Protein AF-A0A9W9P9V8-F1 (afdb_monomer)

Solvent-accessible surface area (backbone atoms only — not comparable to full-atom values): 12348 Å² total; per-residue (Å²): 137,86,81,81,80,78,77,80,74,70,91,79,47,70,65,65,65,66,66,42,69,40,50,65,55,48,66,65,50,58,72,77,52,51,68,66,41,49,29,56,48,41,50,32,49,50,39,67,77,37,76,60,37,67,75,81,33,19,54,77,10,63,40,75,55,98,88,40,83,39,82,45,55,27,72,76,28,45,54,93,84,55,58,86,92,42,80,53,57,56,53,87,75,43,52,64,69,46,43,49,53,50,44,49,45,51,70,69,65,27,32,88,82,70,67,42,41,42,69,56,53,65,59,46,39,61,86,51,49,91,66,44,74,59,68,70,55,46,56,54,51,53,48,51,36,49,45,39,39,52,46,50,50,51,55,48,51,38,51,72,69,59,37,65,88,78,84,78,76,80,77,87,77,93,72,99,78,80,83,88,78,85,78,86,64,82,73,86,72,82,59,77,75,72,73,76,74,124

pLDDT: mean 75.48, std 25.9, range [20.09, 98.44]

InterPro domains:
  IPR021264 Subtelomeric hrmA-associated cluster protein AFUB_079030/YDR124W-like [PTHR36102] (26-159)
  IPR047092 Subtelomeric hrmA-associated cluster protein AFUB_079030/YDR124W-like, helical bundle domain [PF11001] (25-157)

Sequence (198 aa):
MYAKVQARVSRSSIAYQRYKVSAPVLRKRLPEFTANQLRVLAKAYVKLVEPHKQVQYPYNGRKIVAGELQQLNPEESKPPWWPPEVRHREPDHLLKAERIALLLHILCDLRCSHGITSQRLKSAEQSVRRQIIPVERLELLDELYRVRGEEEMFLEGLLGMGLQPTYHTKSDEVHPDKNATVLISRINLPTADEISNK

Nearest PDB structures (foldseek):
  8gym-assembly1_j1  TM=3.358E-01  e=5.301E+00  Tetrahymena thermophila SB210

Organism: Penicillium citrinum (NCBI:txid5077)

Foldseek 3Di:
DDDDPPPPPPPPFPLLVVLVPLLVVLLVLLVVFDLVRLQLLLQLLVCLQPVCCCQQQNQQQFHQDPNDTDRGDSLVSDDPQQDNPARNDRSVPGDSVSSSVRVSSSLRPCCVPRVRALVSSVVRCPVVLVVRPDPVSVVSSVVSSVSRNVSVVVVVVCVVQVQDSDGDDPPDDDDDDDDDDDDRDDPDDDDPVVVPPD

Secondary structure (DSSP, 8-state):
----------TT-HHHHHH-THHHHHHHHGGGS-HHHHHHHHHHHHHHH-TTHHHHS-TT-EEEETTEEEE--TTTT--TTS-TTS-SS-GGGS-HHHHHHHHHHHHHHSHHHH---HHHHHHHGGGTGGGS-STHHHHHHHHHHHHHHHHHHHHHHHHHTT---------S---S------------PPPGGGSS--

Structure (mmCIF, N/CA/C/O backbone):
data_AF-A0A9W9P9V8-F1
#
_entry.id   AF-A0A9W9P9V8-F1
#
loop_
_atom_site.group_PDB
_atom_site.id
_atom_site.type_symbol
_atom_site.label_atom_id
_atom_site.label_alt_id
_atom_site.label_comp_id
_atom_site.label_asym_id
_atom_site.label_entity_id
_atom_site.label_seq_id
_atom_site.pdbx_PDB_ins_code
_atom_site.Cartn_x
_atom_site.Cartn_y
_atom_site.Cartn_z
_atom_site.occupancy
_atom_site.B_iso_or_equiv
_atom_site.auth_seq_id
_atom_site.auth_comp_id
_atom_site.auth_asym_id
_atom_site.auth_atom_id
_atom_site.pdbx_PDB_model_num
ATOM 1 N N . MET A 1 1 ? -6.459 -34.078 -8.814 1.00 29.38 1 MET A N 1
ATOM 2 C CA . MET A 1 1 ? -6.273 -32.884 -9.668 1.00 29.38 1 MET A CA 1
ATOM 3 C C . MET A 1 1 ? -7.004 -31.720 -9.013 1.00 29.38 1 MET A C 1
ATOM 5 O O . MET A 1 1 ? -8.223 -31.749 -8.961 1.00 29.38 1 MET A O 1
ATOM 9 N N . TYR A 1 2 ? -6.289 -30.755 -8.429 1.00 20.09 2 TYR A N 1
ATOM 10 C CA . TYR A 1 2 ? -6.910 -29.590 -7.787 1.00 20.09 2 TYR A CA 1
ATOM 11 C C . TYR A 1 2 ? -7.158 -28.498 -8.830 1.00 20.09 2 TYR A C 1
ATOM 13 O O . TYR A 1 2 ? -6.213 -27.900 -9.342 1.00 20.09 2 TYR A O 1
ATOM 21 N N . ALA A 1 3 ? -8.425 -28.237 -9.146 1.00 21.11 3 ALA A N 1
ATOM 22 C CA . ALA A 1 3 ? -8.811 -27.094 -9.961 1.00 21.11 3 ALA A CA 1
ATOM 23 C C . ALA A 1 3 ? -8.731 -25.817 -9.108 1.00 21.11 3 ALA A C 1
ATOM 25 O O . ALA A 1 3 ? -9.530 -25.612 -8.195 1.00 21.11 3 ALA A O 1
ATOM 26 N N . LYS A 1 4 ? -7.756 -24.947 -9.392 1.00 21.41 4 LYS A N 1
ATOM 27 C CA . LYS A 1 4 ? -7.758 -23.566 -8.890 1.00 21.41 4 LYS A CA 1
ATOM 28 C C . LYS A 1 4 ? -8.843 -22.795 -9.638 1.00 21.41 4 LYS A C 1
ATOM 30 O O . LYS A 1 4 ? -8.614 -22.329 -10.750 1.00 21.41 4 LYS A O 1
ATOM 35 N N . VAL A 1 5 ? -10.011 -22.637 -9.025 1.00 21.39 5 VAL A N 1
ATOM 36 C CA . VAL A 1 5 ? -11.010 -21.670 -9.493 1.00 21.39 5 VAL A CA 1
ATOM 37 C C . VAL A 1 5 ? -10.502 -20.279 -9.117 1.00 21.39 5 VAL A C 1
ATOM 39 O O . VAL A 1 5 ? -10.667 -19.818 -7.990 1.00 21.39 5 VAL A O 1
ATOM 42 N N . GLN A 1 6 ? -9.821 -19.611 -10.049 1.00 23.17 6 GLN A N 1
ATOM 43 C CA . GLN A 1 6 ? -9.571 -18.177 -9.936 1.00 23.17 6 GLN A CA 1
ATOM 44 C C . GLN A 1 6 ? -10.897 -17.451 -10.175 1.00 23.17 6 GLN A C 1
ATOM 46 O O . GLN A 1 6 ? -11.276 -17.173 -11.311 1.00 23.17 6 GLN A O 1
ATOM 51 N N . ALA A 1 7 ? -11.626 -17.162 -9.097 1.00 25.23 7 ALA A N 1
ATOM 52 C CA . ALA A 1 7 ? -12.789 -16.292 -9.166 1.00 25.23 7 ALA A CA 1
ATOM 53 C C . ALA A 1 7 ? -12.318 -14.880 -9.544 1.00 25.23 7 ALA A C 1
ATOM 55 O O . ALA A 1 7 ? -11.697 -14.164 -8.755 1.00 25.23 7 ALA A O 1
ATOM 56 N N . ARG A 1 8 ? -12.589 -14.484 -10.788 1.00 26.94 8 ARG A N 1
ATOM 57 C CA . ARG A 1 8 ? -12.347 -13.135 -11.300 1.00 26.94 8 ARG A CA 1
ATOM 58 C C . ARG A 1 8 ? -13.414 -12.212 -10.703 1.00 26.94 8 ARG A C 1
ATOM 60 O O . ARG A 1 8 ? -14.425 -11.932 -11.333 1.00 26.94 8 ARG A O 1
ATOM 67 N N . VAL A 1 9 ? -13.226 -11.784 -9.454 1.00 33.78 9 VAL A N 1
ATOM 68 C CA . VAL A 1 9 ? -14.118 -10.801 -8.821 1.00 33.78 9 VAL A CA 1
ATOM 69 C C . VAL A 1 9 ? -13.928 -9.471 -9.553 1.00 33.78 9 VAL A C 1
ATOM 71 O O . VAL A 1 9 ? -12.861 -8.857 -9.488 1.00 33.78 9 VAL A O 1
ATOM 74 N N . SER A 1 10 ? -14.942 -9.065 -10.318 1.00 35.25 10 SER A N 1
ATOM 75 C CA . SER A 1 10 ? -14.927 -7.822 -11.089 1.00 35.25 10 SER A CA 1
ATOM 76 C C . SER A 1 10 ? -14.755 -6.620 -10.152 1.00 35.25 10 SER A C 1
ATOM 78 O O . SER A 1 10 ? -15.575 -6.386 -9.263 1.00 35.25 10 SER A O 1
ATOM 80 N N . ARG A 1 11 ? -13.672 -5.853 -10.355 1.00 39.69 11 ARG A N 1
ATOM 81 C CA . ARG A 1 11 ? -13.271 -4.674 -9.556 1.00 39.69 11 ARG A CA 1
ATOM 82 C C . ARG A 1 11 ? -14.297 -3.519 -9.608 1.00 39.69 11 ARG A C 1
ATOM 84 O O . ARG A 1 11 ? -14.166 -2.561 -8.851 1.00 39.69 11 ARG A O 1
ATOM 91 N N . SER A 1 12 ? -15.303 -3.617 -10.479 1.00 34.47 12 SER A N 1
ATOM 92 C CA . SER A 1 12 ? -16.251 -2.558 -10.858 1.00 34.47 12 SER A CA 1
ATOM 93 C C . SER A 1 12 ? -17.553 -2.525 -10.046 1.00 34.47 12 SER A C 1
ATOM 95 O O . SER A 1 12 ? -18.391 -1.660 -10.282 1.00 34.47 12 SER A O 1
ATOM 97 N N . SER A 1 13 ? -17.779 -3.463 -9.120 1.00 40.84 13 SER A N 1
ATOM 98 C CA . SER A 1 13 ? -19.051 -3.519 -8.386 1.00 40.84 13 SER A CA 1
ATOM 99 C C . SER A 1 13 ? -19.167 -2.385 -7.358 1.00 40.84 13 SER A C 1
ATOM 101 O O . SER A 1 13 ? -18.346 -2.271 -6.445 1.00 40.84 13 SER A O 1
ATOM 103 N N . ILE A 1 14 ? -20.237 -1.588 -7.467 1.00 37.53 14 ILE A N 1
ATOM 104 C CA . ILE A 1 14 ? -20.652 -0.542 -6.510 1.00 37.53 14 ILE A CA 1
ATOM 105 C C . ILE A 1 14 ? -20.652 -1.063 -5.059 1.00 37.53 14 ILE A C 1
ATOM 107 O O . ILE A 1 14 ? -20.329 -0.318 -4.137 1.00 37.53 14 ILE A O 1
ATOM 111 N N . ALA A 1 15 ? -20.923 -2.355 -4.843 1.00 36.38 15 ALA A N 1
ATOM 112 C CA . ALA A 1 15 ? -20.910 -2.988 -3.525 1.00 36.38 15 ALA A CA 1
ATOM 113 C C . ALA A 1 15 ? -19.498 -3.116 -2.916 1.00 36.38 15 ALA A C 1
ATOM 115 O O . ALA A 1 15 ? -19.335 -2.921 -1.714 1.00 36.38 15 ALA A O 1
ATOM 116 N N . TYR A 1 16 ? -18.459 -3.360 -3.726 1.00 41.81 16 TYR A N 1
ATOM 117 C CA . TYR A 1 16 ? -17.075 -3.403 -3.232 1.00 41.81 16 TYR A CA 1
ATOM 118 C C . TYR A 1 16 ? -16.578 -2.014 -2.818 1.00 41.81 16 TYR A C 1
ATOM 120 O O . TYR A 1 16 ? -15.838 -1.878 -1.851 1.00 41.81 16 TYR A O 1
ATOM 128 N N . GLN A 1 17 ? -17.025 -0.962 -3.506 1.00 41.25 17 GLN A N 1
ATOM 129 C CA . GLN A 1 17 ? -16.764 0.419 -3.088 1.00 41.25 17 GLN A CA 1
ATOM 130 C C . GLN A 1 17 ? -17.549 0.797 -1.822 1.00 41.25 17 GLN A C 1
ATOM 132 O O . GLN A 1 17 ? -17.071 1.600 -1.027 1.00 41.25 17 GLN A O 1
ATOM 137 N N . ARG A 1 18 ? -18.725 0.191 -1.604 1.00 42.50 18 ARG A N 1
ATOM 138 C CA . ARG A 1 18 ? -19.640 0.530 -0.505 1.00 42.50 18 ARG A CA 1
ATOM 139 C C . ARG A 1 18 ? -19.258 -0.062 0.857 1.00 42.50 18 ARG A C 1
ATOM 141 O O . ARG A 1 18 ? -19.642 0.512 1.869 1.00 42.50 18 ARG A O 1
ATOM 148 N N . TYR A 1 19 ? -18.477 -1.145 0.890 1.00 46.44 19 TYR A N 1
ATOM 149 C CA . TYR A 1 19 ? -17.960 -1.740 2.135 1.00 46.44 19 TYR A CA 1
ATOM 150 C C . TYR A 1 19 ? -16.474 -1.493 2.393 1.00 46.44 19 TYR A C 1
ATOM 152 O O . TYR A 1 19 ? -15.982 -1.905 3.437 1.00 46.44 19 TYR A O 1
ATOM 160 N N . LYS A 1 20 ? -15.772 -0.779 1.501 1.00 66.31 20 LYS A N 1
ATOM 161 C CA . LYS A 1 20 ? -14.471 -0.174 1.823 1.00 66.31 20 LYS A CA 1
ATOM 162 C C . LYS A 1 20 ? -14.661 1.045 2.729 1.00 66.31 20 LYS A C 1
ATOM 164 O O . LYS A 1 20 ? -14.248 2.153 2.387 1.00 66.31 20 LYS A O 1
ATOM 169 N N . VAL A 1 21 ? -15.337 0.866 3.855 1.00 69.56 21 VAL A N 1
ATOM 170 C CA . VAL A 1 21 ? -15.577 1.916 4.851 1.00 69.56 21 VAL A CA 1
ATOM 171 C C . VAL A 1 21 ? -14.265 2.503 5.375 1.00 69.56 21 VAL A C 1
ATOM 173 O O . VAL A 1 21 ? -14.217 3.683 5.724 1.00 69.56 21 VAL A O 1
ATOM 176 N N . SER A 1 22 ? -13.176 1.729 5.338 1.00 80.50 22 SER A N 1
ATOM 177 C CA . SER A 1 22 ? -11.836 2.210 5.670 1.00 80.50 22 SER A CA 1
ATOM 178 C C . SER A 1 22 ? -11.237 3.115 4.588 1.00 80.50 22 SER A C 1
ATOM 180 O O . SER A 1 22 ? -10.467 4.021 4.910 1.00 80.50 22 SER A O 1
ATOM 182 N N . ALA A 1 23 ? -11.596 2.948 3.307 1.00 83.75 23 ALA A N 1
ATOM 183 C CA . ALA A 1 23 ? -10.930 3.653 2.210 1.00 83.75 23 ALA A CA 1
ATOM 184 C C . ALA A 1 23 ? -11.068 5.186 2.270 1.00 83.75 23 ALA A C 1
ATOM 186 O O . ALA A 1 23 ? -10.058 5.849 2.032 1.00 83.75 23 ALA A O 1
ATOM 187 N N . PRO A 1 24 ? -12.228 5.793 2.593 1.00 83.81 24 PRO A N 1
ATOM 188 C CA . PRO A 1 24 ? -12.320 7.240 2.797 1.00 83.81 24 PRO A CA 1
ATOM 189 C C . PRO A 1 24 ? -11.376 7.751 3.891 1.00 83.81 24 PRO A C 1
ATOM 191 O O . PRO A 1 24 ? -10.682 8.748 3.685 1.00 83.81 24 PRO A O 1
ATOM 194 N N . VAL A 1 25 ? -11.296 7.041 5.023 1.00 85.69 25 VAL A N 1
ATOM 195 C CA . VAL A 1 25 ? -10.387 7.389 6.125 1.00 85.69 25 VAL A CA 1
ATOM 196 C C . VAL A 1 25 ? -8.940 7.286 5.650 1.00 85.69 25 VAL A C 1
ATOM 198 O O . VAL A 1 25 ? -8.198 8.264 5.716 1.00 85.69 25 VAL A O 1
ATOM 201 N N . LEU A 1 26 ? -8.552 6.150 5.067 1.00 88.94 26 LEU A N 1
ATOM 202 C CA . LEU A 1 26 ? -7.200 5.920 4.555 1.00 88.94 26 LEU A CA 1
ATOM 203 C C . LEU A 1 26 ? -6.791 6.969 3.504 1.00 88.94 26 LEU A C 1
ATOM 205 O O . LEU A 1 26 ? -5.676 7.488 3.558 1.00 88.94 26 LEU A O 1
ATOM 209 N N . ARG A 1 27 ? -7.693 7.338 2.580 1.00 91.81 27 ARG A N 1
ATOM 210 C CA . ARG A 1 27 ? -7.455 8.384 1.563 1.00 91.81 27 ARG A CA 1
ATOM 211 C C . ARG A 1 27 ? -7.202 9.752 2.186 1.00 91.81 27 ARG A C 1
ATOM 213 O O . ARG A 1 27 ? -6.388 10.502 1.656 1.00 91.81 27 ARG A O 1
ATOM 220 N N . LYS A 1 28 ? -7.882 10.069 3.290 1.00 92.75 28 LYS A N 1
ATOM 221 C CA . LYS A 1 28 ? -7.703 11.328 4.022 1.00 92.75 28 LYS A CA 1
ATOM 222 C C . LYS A 1 28 ? -6.399 11.348 4.822 1.00 92.75 28 LYS A C 1
ATOM 224 O O . LYS A 1 28 ? -5.733 12.377 4.850 1.00 92.75 28 LYS A O 1
ATOM 229 N N . ARG A 1 29 ? -6.029 10.222 5.439 1.00 93.75 29 ARG A N 1
ATOM 230 C CA . ARG A 1 29 ? -4.888 10.126 6.364 1.00 93.75 29 ARG A CA 1
ATOM 231 C C . ARG A 1 29 ? -3.538 9.888 5.687 1.00 93.75 29 ARG A C 1
ATOM 233 O O . ARG A 1 29 ? -2.540 10.472 6.090 1.00 93.75 29 ARG A O 1
ATOM 240 N N . LEU A 1 30 ? -3.469 9.056 4.644 1.00 95.75 30 LEU A N 1
ATOM 241 C CA . LEU A 1 30 ? -2.199 8.741 3.965 1.00 95.75 30 LEU A CA 1
ATOM 242 C C . LEU A 1 30 ? -1.426 9.979 3.458 1.00 95.75 30 LEU A C 1
ATOM 244 O O . LEU A 1 30 ? -0.199 9.990 3.573 1.00 95.75 30 LEU A O 1
ATOM 248 N N . PRO A 1 31 ? -2.077 11.042 2.941 1.00 97.25 31 PRO A N 1
ATOM 249 C CA . PRO A 1 31 ? -1.392 12.281 2.577 1.00 97.25 31 PRO A CA 1
ATOM 250 C C . PRO A 1 31 ? -0.635 12.972 3.722 1.00 97.25 31 PRO A C 1
ATOM 252 O O . PRO A 1 31 ? 0.315 13.710 3.433 1.00 97.25 31 PRO A O 1
ATOM 255 N N . GLU A 1 32 ? -1.011 12.731 4.984 1.00 96.44 32 GLU A N 1
ATOM 256 C CA . GLU A 1 32 ? -0.371 13.318 6.170 1.00 96.44 32 GLU A CA 1
ATOM 257 C C . GLU A 1 32 ? 1.035 12.746 6.431 1.00 96.44 32 GLU A C 1
ATOM 259 O O . GLU A 1 32 ? 1.862 13.392 7.079 1.00 96.44 32 GLU A O 1
ATOM 264 N N . PHE A 1 33 ? 1.346 11.564 5.887 1.00 96.81 33 PHE A N 1
ATOM 265 C CA . PHE A 1 33 ? 2.697 11.01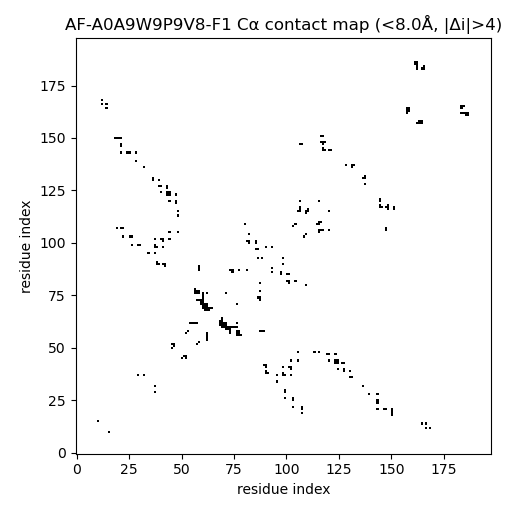5 5.925 1.00 96.81 33 PHE A CA 1
ATOM 266 C C . PHE A 1 33 ? 3.625 11.758 4.956 1.00 96.81 33 PHE A C 1
ATOM 268 O O . PHE A 1 33 ? 3.254 12.200 3.857 1.00 96.81 33 PHE A O 1
ATOM 275 N N . THR A 1 34 ? 4.892 11.862 5.343 1.00 96.69 34 THR A N 1
ATOM 276 C CA . THR A 1 34 ? 5.933 12.429 4.486 1.00 96.69 34 THR A CA 1
ATOM 277 C C . THR A 1 34 ? 6.233 11.502 3.308 1.00 96.69 34 THR A C 1
ATOM 279 O O . THR A 1 34 ? 5.959 10.299 3.327 1.00 96.69 34 THR A O 1
ATOM 282 N N . ALA A 1 35 ? 6.854 12.049 2.260 1.00 95.31 35 ALA A N 1
ATOM 283 C CA . ALA A 1 35 ? 7.259 11.261 1.099 1.00 95.31 35 ALA A CA 1
ATOM 284 C C . ALA A 1 35 ? 8.177 10.083 1.480 1.00 95.31 35 ALA A C 1
ATOM 286 O O . ALA A 1 35 ? 8.049 9.007 0.894 1.00 95.31 35 ALA A O 1
ATOM 287 N N . ASN A 1 36 ? 9.063 10.277 2.467 1.00 96.50 36 ASN A N 1
ATOM 288 C CA . ASN A 1 36 ? 9.963 9.240 2.965 1.00 96.50 36 ASN A CA 1
ATOM 289 C C . ASN A 1 36 ? 9.223 8.147 3.754 1.00 96.50 36 ASN A C 1
ATOM 291 O O . ASN A 1 36 ? 9.496 6.967 3.559 1.00 96.50 36 ASN A O 1
ATOM 295 N N . GLN A 1 37 ? 8.258 8.517 4.596 1.00 97.50 37 GLN A N 1
ATOM 296 C CA . GLN A 1 37 ? 7.455 7.555 5.358 1.00 97.50 37 GLN A CA 1
ATOM 297 C C . GLN A 1 37 ? 6.626 6.652 4.435 1.00 97.50 37 GLN A C 1
ATOM 299 O O . GLN A 1 37 ? 6.675 5.429 4.543 1.00 97.50 37 GLN A O 1
ATOM 304 N N . LEU A 1 38 ? 5.935 7.243 3.455 1.00 98.19 38 LEU A N 1
ATOM 305 C CA . LEU A 1 38 ? 5.169 6.488 2.456 1.00 98.19 38 LEU A CA 1
ATOM 306 C C . LEU A 1 38 ? 6.065 5.544 1.647 1.00 98.19 38 LEU A C 1
ATOM 308 O O . LEU A 1 38 ? 5.670 4.426 1.328 1.00 98.19 38 LEU A O 1
ATOM 312 N N . ARG A 1 39 ? 7.287 5.987 1.333 1.00 98.06 39 ARG A N 1
ATOM 313 C CA . ARG A 1 39 ? 8.294 5.190 0.628 1.00 98.06 39 ARG A CA 1
ATOM 314 C C . ARG A 1 39 ? 8.679 3.939 1.418 1.00 98.06 39 ARG A C 1
ATOM 316 O O . ARG A 1 39 ? 8.624 2.843 0.866 1.00 98.06 39 ARG A O 1
ATOM 323 N N . VAL A 1 40 ? 9.034 4.080 2.697 1.00 98.00 40 VAL A N 1
ATOM 324 C CA . VAL A 1 40 ? 9.466 2.932 3.516 1.00 98.00 40 VAL A CA 1
ATOM 325 C C . VAL A 1 40 ? 8.320 1.958 3.799 1.00 98.00 40 VAL A C 1
ATOM 327 O O . VAL A 1 40 ? 8.535 0.748 3.724 1.00 98.00 40 VAL A O 1
ATOM 330 N N . LEU A 1 41 ? 7.096 2.461 4.010 1.00 98.25 41 LEU A N 1
ATOM 331 C CA . LEU A 1 41 ? 5.895 1.629 4.151 1.00 98.25 41 LEU A CA 1
ATOM 332 C C . LEU A 1 41 ? 5.600 0.850 2.865 1.00 98.25 41 LEU A C 1
ATOM 334 O O . LEU A 1 41 ? 5.409 -0.363 2.905 1.00 98.25 41 LEU A O 1
ATOM 338 N N . ALA A 1 42 ? 5.640 1.515 1.707 1.00 98.31 42 ALA A N 1
ATOM 339 C CA . ALA A 1 42 ? 5.387 0.865 0.425 1.00 98.31 42 ALA A CA 1
ATOM 340 C C . ALA A 1 42 ? 6.402 -0.254 0.141 1.00 98.31 42 ALA A C 1
ATOM 342 O O . ALA A 1 42 ? 6.010 -1.323 -0.317 1.00 98.31 42 ALA A O 1
ATOM 343 N N . LYS A 1 43 ? 7.689 -0.064 0.469 1.00 98.12 43 LYS A N 1
ATOM 344 C CA . LYS A 1 43 ? 8.701 -1.132 0.344 1.00 98.12 43 LYS A CA 1
ATOM 345 C C . LYS A 1 43 ? 8.373 -2.335 1.227 1.00 98.12 43 LYS A C 1
ATOM 347 O O . LYS A 1 43 ? 8.434 -3.467 0.746 1.00 98.12 43 LYS A O 1
ATOM 352 N N . ALA A 1 44 ? 8.018 -2.096 2.491 1.00 98.19 44 ALA A N 1
ATOM 353 C CA . ALA A 1 44 ? 7.660 -3.158 3.428 1.00 98.19 44 ALA A CA 1
ATOM 354 C C . ALA A 1 44 ? 6.431 -3.945 2.944 1.00 98.19 44 ALA A C 1
ATOM 356 O O . ALA A 1 44 ? 6.451 -5.176 2.916 1.00 98.19 44 ALA A O 1
ATOM 357 N N . TYR A 1 45 ? 5.391 -3.250 2.483 1.00 98.44 45 TYR A N 1
ATOM 358 C CA . TYR A 1 45 ? 4.152 -3.893 2.050 1.00 98.44 45 TYR A CA 1
ATOM 359 C C . TYR A 1 45 ? 4.259 -4.579 0.688 1.00 98.44 45 TYR A C 1
ATOM 361 O O . TYR A 1 45 ? 3.711 -5.663 0.524 1.00 98.44 45 TYR A O 1
ATOM 369 N N . VAL A 1 46 ? 5.010 -4.029 -0.272 1.00 98.19 46 VAL A N 1
ATOM 370 C CA . VAL A 1 46 ? 5.294 -4.730 -1.537 1.00 98.19 46 VAL A CA 1
ATOM 371 C C . VAL A 1 46 ? 6.023 -6.047 -1.263 1.00 98.19 46 VAL A C 1
ATOM 373 O O . VAL A 1 46 ? 5.680 -7.063 -1.861 1.00 98.19 46 VAL A O 1
ATOM 376 N N . LYS A 1 47 ? 6.977 -6.057 -0.321 1.00 97.50 47 LYS A N 1
ATOM 377 C CA . LYS A 1 47 ? 7.665 -7.284 0.104 1.00 97.50 47 LYS A CA 1
ATOM 378 C C . LYS A 1 47 ? 6.726 -8.264 0.817 1.00 97.50 47 LYS A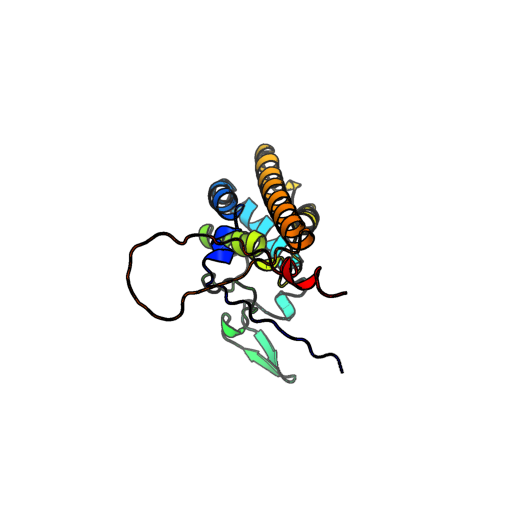 C 1
ATOM 380 O O . LYS A 1 47 ? 6.888 -9.466 0.652 1.00 97.50 47 LYS A O 1
ATOM 385 N N . LEU A 1 48 ? 5.759 -7.776 1.596 1.00 97.75 48 LEU A N 1
ATOM 386 C CA . LEU A 1 48 ? 4.736 -8.623 2.220 1.00 97.75 48 LEU A CA 1
ATOM 387 C C . LEU A 1 48 ? 3.836 -9.300 1.173 1.00 97.75 48 LEU A C 1
ATOM 389 O O . LEU A 1 48 ? 3.523 -10.481 1.319 1.00 97.75 48 LEU A O 1
ATOM 393 N N . VAL A 1 49 ? 3.407 -8.548 0.155 1.00 97.62 49 VAL A N 1
ATOM 394 C CA . VAL A 1 49 ? 2.539 -9.045 -0.926 1.00 97.62 49 VAL A CA 1
ATOM 395 C C . VAL A 1 49 ? 3.292 -10.026 -1.821 1.00 97.62 49 VAL A C 1
ATOM 397 O O . VAL A 1 49 ? 2.749 -11.069 -2.169 1.00 97.62 49 VAL A O 1
ATOM 400 N N . GLU A 1 50 ? 4.537 -9.703 -2.175 1.00 97.06 50 GLU A N 1
ATOM 401 C CA . GLU A 1 50 ? 5.366 -10.493 -3.083 1.00 97.06 50 GLU A CA 1
ATOM 402 C C . GLU A 1 50 ? 6.837 -10.501 -2.605 1.00 97.06 50 GLU A C 1
ATOM 404 O O . GLU A 1 50 ? 7.641 -9.651 -3.006 1.00 97.06 50 GLU A O 1
ATOM 409 N N . PRO A 1 51 ? 7.241 -11.452 -1.743 1.00 95.31 51 PRO A N 1
ATOM 410 C CA . PRO A 1 51 ? 8.594 -11.494 -1.176 1.00 95.31 51 PRO A CA 1
ATOM 411 C C . PRO A 1 51 ? 9.716 -11.594 -2.220 1.00 95.31 51 PRO A C 1
ATOM 413 O O . PRO A 1 51 ? 10.797 -11.037 -2.018 1.00 95.31 51 PRO A O 1
ATOM 416 N N . HIS A 1 52 ? 9.453 -12.248 -3.358 1.00 93.00 52 HIS A N 1
ATOM 417 C CA . HIS A 1 52 ? 10.405 -12.428 -4.463 1.00 93.00 52 HIS A CA 1
ATOM 418 C C . HIS A 1 52 ? 10.097 -11.517 -5.661 1.00 93.00 52 HIS A C 1
ATOM 420 O O . HIS A 1 52 ? 10.395 -11.850 -6.813 1.00 93.00 52 HIS A O 1
ATOM 426 N N . LYS A 1 53 ? 9.523 -10.337 -5.388 1.00 92.94 53 LYS A N 1
ATOM 427 C CA . LYS A 1 53 ? 9.011 -9.404 -6.398 1.00 92.94 53 LYS A CA 1
ATOM 428 C C . LYS A 1 53 ? 10.004 -9.074 -7.502 1.00 92.94 53 LYS A C 1
ATOM 430 O O . LYS A 1 53 ? 9.629 -9.093 -8.667 1.00 92.94 53 LYS A O 1
ATOM 435 N N . GLN A 1 54 ? 11.248 -8.772 -7.139 1.00 90.75 54 GLN A N 1
ATOM 436 C CA . GLN A 1 54 ? 12.284 -8.354 -8.090 1.00 90.75 54 GLN A CA 1
ATOM 437 C C . GLN A 1 54 ? 12.662 -9.466 -9.077 1.00 90.75 54 GLN A C 1
ATOM 439 O O . GLN A 1 54 ? 13.007 -9.172 -10.213 1.00 90.75 54 GLN A O 1
ATOM 444 N N . VAL A 1 55 ? 12.569 -10.734 -8.663 1.00 89.38 55 VAL A N 1
ATOM 445 C CA . VAL A 1 55 ? 12.891 -11.885 -9.520 1.00 89.38 55 VAL A CA 1
ATOM 446 C C . VAL A 1 55 ? 11.704 -12.239 -10.416 1.00 89.38 55 VAL A C 1
ATOM 448 O O . VAL A 1 55 ? 11.870 -12.460 -11.611 1.00 89.38 55 VAL A O 1
ATOM 451 N N . GLN A 1 56 ? 10.490 -12.271 -9.858 1.00 90.19 56 GLN A N 1
ATOM 452 C CA . GLN A 1 56 ? 9.296 -12.692 -10.604 1.00 90.19 56 GLN A CA 1
ATOM 453 C C . GLN A 1 56 ? 8.735 -11.594 -11.528 1.00 90.19 56 GLN A C 1
ATOM 455 O O . GLN A 1 56 ? 8.215 -11.882 -12.614 1.00 90.19 56 GLN A O 1
ATOM 460 N N . TYR A 1 57 ? 8.857 -10.337 -11.095 1.00 93.00 57 TYR A N 1
ATOM 461 C CA . TYR A 1 57 ? 8.280 -9.146 -11.721 1.00 93.00 57 TYR A CA 1
ATOM 462 C C . TYR A 1 57 ? 9.281 -7.974 -11.653 1.00 93.00 57 TYR A C 1
ATOM 464 O O . TYR A 1 57 ? 9.086 -7.023 -10.889 1.00 93.00 57 TYR A O 1
ATOM 472 N N . PRO A 1 58 ? 10.389 -8.044 -12.401 1.00 93.62 58 PRO A N 1
ATOM 473 C CA . PRO A 1 58 ? 11.470 -7.060 -12.355 1.00 93.62 58 PRO A CA 1
ATOM 474 C C . PRO A 1 58 ? 11.020 -5.691 -12.884 1.00 93.62 58 PRO A C 1
ATOM 476 O O . PRO A 1 58 ? 10.402 -5.609 -13.945 1.00 93.62 58 PRO A O 1
ATOM 479 N N . TYR A 1 59 ? 11.374 -4.595 -12.203 1.00 92.69 59 TYR A N 1
ATOM 480 C CA . TYR A 1 59 ? 10.980 -3.234 -12.621 1.00 92.69 59 TYR A CA 1
ATOM 481 C C . TYR A 1 59 ? 11.647 -2.753 -13.915 1.00 92.69 59 TYR A C 1
ATOM 483 O O . TYR A 1 59 ? 11.160 -1.831 -14.560 1.00 92.69 59 TYR A O 1
ATOM 491 N N . ASN A 1 60 ? 12.783 -3.340 -14.286 1.00 89.75 60 ASN A N 1
ATOM 492 C CA . ASN A 1 60 ? 13.499 -3.008 -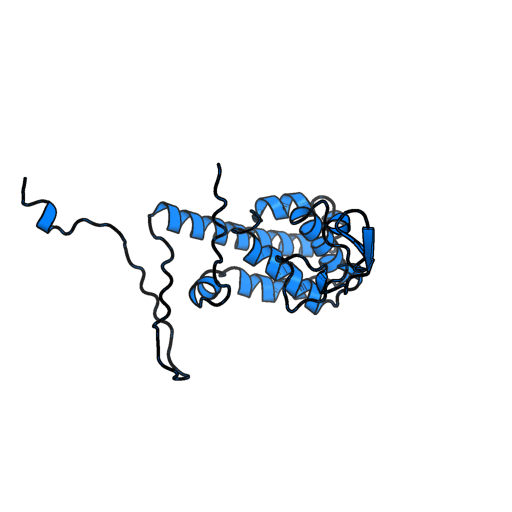15.517 1.00 89.75 60 ASN A CA 1
ATOM 493 C C . ASN A 1 60 ? 13.055 -3.864 -16.714 1.00 89.75 60 ASN A C 1
ATOM 495 O O . ASN A 1 60 ? 13.633 -3.714 -17.783 1.00 89.75 60 ASN A O 1
ATOM 499 N N . GLY A 1 61 ? 12.091 -4.777 -16.538 1.00 87.44 61 GLY A N 1
ATOM 500 C CA . GLY A 1 61 ? 11.605 -5.673 -17.590 1.00 87.44 61 GLY A CA 1
ATOM 501 C C . GLY A 1 61 ? 12.530 -6.847 -17.944 1.00 87.44 61 GLY A C 1
ATOM 502 O O . GLY A 1 61 ? 12.154 -7.676 -18.767 1.00 87.44 61 GLY A O 1
ATOM 503 N N . ARG A 1 62 ? 13.713 -6.978 -17.329 1.00 88.12 62 ARG A N 1
ATOM 504 C CA . ARG A 1 62 ? 14.651 -8.078 -17.623 1.00 88.12 62 ARG A CA 1
ATOM 505 C C . ARG A 1 62 ? 14.190 -9.379 -16.983 1.00 88.12 62 ARG A C 1
ATOM 507 O O . ARG A 1 62 ? 14.359 -9.545 -15.778 1.00 88.12 62 ARG A O 1
ATOM 514 N N . LYS A 1 63 ? 13.644 -10.306 -17.767 1.00 86.56 63 LYS A N 1
ATOM 515 C CA . LYS A 1 63 ? 13.054 -11.555 -17.266 1.00 86.56 63 LYS A CA 1
ATOM 516 C C . LYS A 1 63 ? 13.566 -12.760 -18.046 1.00 86.56 63 LYS A C 1
ATOM 518 O O . LYS A 1 63 ? 13.702 -12.696 -19.260 1.00 86.56 63 LYS A O 1
ATOM 523 N N . ILE A 1 64 ? 13.818 -13.866 -17.346 1.00 84.88 64 ILE A N 1
ATOM 524 C CA . ILE A 1 64 ? 14.124 -15.145 -17.992 1.00 84.88 64 ILE A CA 1
ATOM 525 C C . ILE A 1 64 ? 12.806 -15.800 -18.409 1.00 84.88 64 ILE A C 1
ATOM 527 O O . ILE A 1 64 ? 11.941 -16.048 -17.565 1.00 84.88 64 ILE A O 1
ATOM 531 N N . VAL A 1 65 ? 12.655 -16.079 -19.700 1.00 83.56 65 VAL A N 1
ATOM 532 C CA . VAL A 1 65 ? 11.484 -16.741 -20.284 1.00 83.56 65 VAL A CA 1
ATOM 533 C C . VAL A 1 65 ? 11.993 -17.906 -21.125 1.00 83.56 65 VAL A C 1
ATOM 535 O O . VAL A 1 65 ? 12.832 -17.717 -21.997 1.00 83.56 65 VAL A O 1
ATOM 538 N N . ALA A 1 66 ? 11.532 -19.122 -20.818 1.00 86.69 66 ALA A N 1
ATOM 539 C CA . ALA A 1 66 ? 11.981 -20.358 -21.473 1.00 86.69 66 ALA A CA 1
ATOM 540 C C . ALA A 1 66 ? 13.516 -20.566 -21.475 1.00 86.69 66 ALA A C 1
ATOM 542 O O . ALA A 1 66 ? 14.068 -21.152 -22.396 1.00 86.69 66 ALA A O 1
ATOM 543 N N . GLY A 1 67 ? 14.205 -20.099 -20.426 1.00 87.38 67 GLY A N 1
ATOM 544 C CA . GLY A 1 67 ? 15.662 -20.220 -20.289 1.00 87.38 67 GLY A CA 1
ATOM 545 C C . GLY A 1 67 ? 16.466 -19.083 -20.928 1.00 87.38 67 GLY A C 1
ATOM 546 O O . GLY A 1 67 ? 17.663 -18.990 -20.674 1.00 87.38 67 GLY A O 1
ATOM 547 N N . GLU A 1 68 ? 15.826 -18.174 -21.666 1.00 87.00 68 GLU A N 1
ATOM 548 C CA . GLU A 1 68 ? 16.492 -17.038 -22.307 1.00 87.00 68 GLU A CA 1
ATOM 549 C C . GLU A 1 68 ? 16.196 -15.717 -21.595 1.00 87.00 68 GLU A C 1
ATOM 551 O O . GLU A 1 68 ? 15.082 -15.473 -21.123 1.00 87.00 68 GLU A O 1
ATOM 556 N N . LEU A 1 69 ? 17.200 -14.838 -21.518 1.00 88.25 69 LEU A N 1
ATOM 557 C CA . LEU A 1 69 ? 17.038 -13.498 -20.963 1.00 88.25 69 LEU A CA 1
ATOM 558 C C . LEU A 1 69 ? 16.340 -12.594 -21.983 1.00 88.25 69 LEU A C 1
ATOM 560 O O . LEU A 1 69 ? 16.926 -12.226 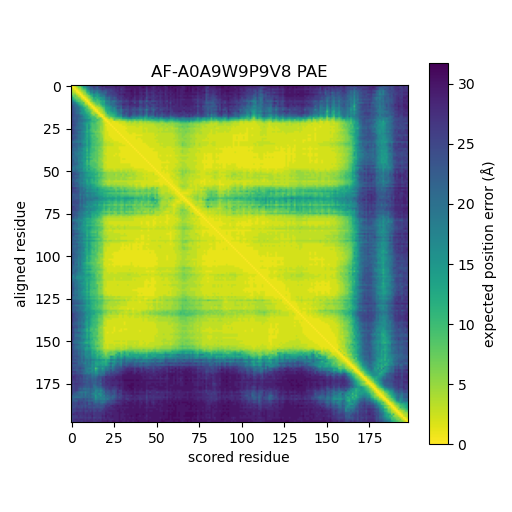-22.998 1.00 88.25 69 LEU A O 1
ATOM 564 N N . GLN A 1 70 ? 15.115 -12.185 -21.674 1.00 87.50 70 GLN A N 1
ATOM 565 C CA . GLN A 1 70 ? 14.339 -11.255 -22.485 1.00 87.50 70 GLN A CA 1
ATOM 566 C C . GLN A 1 70 ? 14.272 -9.879 -21.822 1.00 87.50 70 GLN A C 1
ATOM 568 O O . GLN A 1 70 ? 14.165 -9.746 -20.597 1.00 87.50 70 GLN A O 1
ATOM 573 N N . GLN A 1 71 ? 14.320 -8.839 -22.650 1.00 90.50 71 GLN A N 1
ATOM 574 C CA . GLN A 1 71 ? 14.081 -7.461 -22.242 1.00 90.50 71 GLN A CA 1
ATOM 575 C C . GLN A 1 71 ? 12.629 -7.110 -22.571 1.00 90.50 71 GLN A C 1
ATOM 577 O O . GLN A 1 71 ? 12.317 -6.728 -23.694 1.00 90.50 71 GLN A O 1
ATOM 582 N N . LEU A 1 72 ? 11.748 -7.252 -21.586 1.00 83.06 72 LEU A N 1
ATOM 583 C CA . LEU A 1 72 ? 10.342 -6.875 -21.709 1.00 83.06 72 LEU A CA 1
ATOM 584 C C . LEU A 1 72 ? 10.167 -5.375 -21.468 1.00 83.06 72 LEU A C 1
ATOM 586 O O . LEU A 1 72 ? 11.031 -4.713 -20.869 1.00 83.06 72 LEU A O 1
ATOM 590 N N . ASN A 1 73 ? 9.020 -4.842 -21.876 1.00 82.94 73 ASN A N 1
ATOM 591 C CA . ASN A 1 73 ? 8.584 -3.545 -21.378 1.00 82.94 73 ASN A CA 1
ATOM 592 C C . ASN A 1 73 ? 8.353 -3.661 -19.851 1.00 82.94 73 ASN A C 1
ATOM 594 O O . ASN A 1 73 ? 7.735 -4.629 -19.404 1.00 82.94 73 ASN A O 1
ATOM 598 N N . PRO A 1 74 ? 8.809 -2.707 -19.016 1.00 80.81 74 PRO A N 1
ATOM 599 C CA . PRO A 1 74 ? 8.493 -2.693 -17.585 1.00 80.81 74 PRO A CA 1
ATOM 600 C C . PRO A 1 74 ? 7.007 -2.879 -17.264 1.00 80.81 74 PRO A C 1
ATOM 602 O O . PRO A 1 74 ? 6.664 -3.480 -16.251 1.00 80.81 74 PRO A O 1
ATOM 605 N N . GLU A 1 75 ? 6.108 -2.396 -18.116 1.00 86.62 75 GLU A N 1
ATOM 606 C CA . GLU A 1 75 ? 4.669 -2.563 -17.911 1.00 86.62 75 GLU A CA 1
ATOM 607 C C . GLU A 1 75 ? 4.192 -4.002 -18.194 1.00 86.62 75 GLU A C 1
ATOM 609 O O . GLU A 1 75 ? 3.234 -4.451 -17.573 1.00 86.62 75 GLU A O 1
ATOM 614 N N . GLU A 1 76 ? 4.897 -4.768 -19.034 1.00 86.12 76 GLU A N 1
ATOM 615 C CA . GLU A 1 76 ? 4.633 -6.199 -19.282 1.00 86.12 76 GLU A CA 1
ATOM 616 C C . GLU A 1 76 ? 5.129 -7.087 -18.134 1.00 86.12 76 GLU A C 1
ATOM 618 O O . GLU A 1 76 ? 4.573 -8.154 -17.875 1.00 86.12 76 GLU A O 1
ATOM 623 N N . SER A 1 77 ? 6.160 -6.648 -17.404 1.00 89.56 77 SER A N 1
ATOM 624 C CA . SER A 1 77 ? 6.640 -7.336 -16.200 1.00 89.56 77 SER A CA 1
ATOM 625 C C . SER A 1 77 ? 5.871 -6.947 -14.931 1.00 89.56 77 SER A C 1
ATOM 627 O O . SER A 1 77 ? 6.213 -7.430 -13.848 1.00 89.56 77 SER A O 1
ATOM 629 N N . LYS A 1 78 ? 4.849 -6.084 -15.031 1.00 92.19 78 LYS A N 1
ATOM 630 C CA . LYS A 1 78 ? 3.998 -5.651 -13.910 1.00 92.19 78 LYS A CA 1
ATOM 631 C C . LYS A 1 78 ? 3.183 -6.838 -13.371 1.00 92.19 78 LYS A C 1
ATOM 633 O O . LYS A 1 78 ? 2.564 -7.553 -14.158 1.00 92.19 78 LYS A O 1
ATOM 638 N N . PRO A 1 79 ? 3.139 -7.083 -12.045 1.00 94.12 79 PRO A N 1
ATOM 639 C CA . PRO A 1 79 ? 2.334 -8.179 -11.524 1.00 94.12 79 PRO A CA 1
ATOM 640 C C . PRO A 1 79 ? 0.832 -7.853 -11.634 1.00 94.12 79 PRO A C 1
ATOM 642 O O . PRO A 1 79 ? 0.454 -6.686 -11.510 1.00 94.12 79 PRO A O 1
ATOM 645 N N . PRO A 1 80 ? -0.052 -8.862 -11.752 1.00 92.88 80 PRO A N 1
ATOM 646 C CA . PRO A 1 80 ? -1.502 -8.648 -11.883 1.00 92.88 80 PRO A CA 1
ATOM 647 C C . PRO A 1 80 ? -2.165 -7.902 -10.710 1.00 92.88 80 PRO A C 1
ATOM 649 O O . PRO A 1 80 ? -3.259 -7.342 -10.848 1.00 92.88 80 PRO A O 1
ATOM 652 N N . TRP A 1 81 ? -1.525 -7.927 -9.538 1.00 94.56 81 TRP A N 1
ATOM 653 C CA . TRP A 1 81 ? -1.979 -7.225 -8.342 1.00 94.56 81 TRP A CA 1
ATOM 654 C C . TRP A 1 81 ? -1.517 -5.771 -8.279 1.00 94.56 81 TRP A C 1
ATOM 656 O O . TRP A 1 81 ? -2.051 -5.025 -7.473 1.00 94.56 81 TRP A O 1
ATOM 666 N N . TRP A 1 82 ? -0.542 -5.334 -9.081 1.00 96.00 82 TRP A N 1
ATOM 667 C CA . TRP A 1 82 ? -0.143 -3.926 -9.064 1.00 96.00 82 TRP A CA 1
ATOM 668 C C . TRP A 1 82 ? -1.297 -3.064 -9.596 1.00 96.00 82 TRP A C 1
ATOM 670 O O . TRP A 1 82 ? -1.926 -3.446 -10.590 1.00 96.00 82 TRP A O 1
ATOM 680 N N . PRO A 1 83 ? -1.587 -1.907 -8.980 1.00 94.50 83 PRO A N 1
ATOM 681 C CA . PRO A 1 83 ? -2.660 -1.044 -9.450 1.00 94.50 83 PRO A CA 1
ATOM 682 C C . PRO A 1 83 ? -2.374 -0.562 -10.884 1.00 94.50 83 PRO A C 1
ATOM 684 O O . PRO A 1 83 ? -1.267 -0.082 -11.154 1.00 94.50 83 PRO A O 1
ATOM 687 N N . PRO A 1 84 ? -3.322 -0.718 -11.830 1.00 90.62 84 PRO A N 1
ATOM 688 C CA . PRO A 1 84 ? -3.091 -0.421 -13.245 1.00 90.62 84 PRO A CA 1
ATOM 689 C C . PRO A 1 84 ? -2.728 1.048 -13.491 1.00 90.62 84 PRO A C 1
ATOM 691 O O . PRO A 1 84 ? -1.907 1.330 -14.360 1.00 90.62 84 PRO A O 1
ATOM 694 N N . GLU A 1 85 ? -3.279 1.959 -12.692 1.00 91.44 85 GLU A N 1
ATOM 695 C CA . GLU A 1 85 ? -3.044 3.401 -12.742 1.00 91.44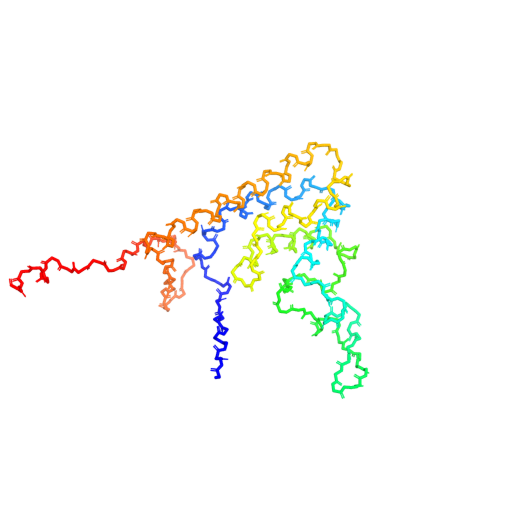 85 GLU A CA 1
ATOM 696 C C . GLU A 1 85 ? -1.692 3.840 -12.158 1.00 91.44 85 GLU A C 1
ATOM 698 O O . GLU A 1 85 ? -1.317 5.005 -12.278 1.00 91.44 85 GLU A O 1
ATOM 703 N N . VAL A 1 86 ? -0.946 2.929 -11.524 1.00 96.19 86 VAL A N 1
ATOM 704 C CA . VAL A 1 86 ? 0.377 3.208 -10.958 1.00 96.19 86 VAL A CA 1
ATOM 705 C C . VAL A 1 86 ? 1.453 2.612 -11.860 1.00 96.19 86 VAL A C 1
ATOM 707 O O . VAL A 1 86 ? 1.406 1.430 -12.224 1.00 96.19 86 VAL A O 1
ATOM 710 N N . ARG A 1 87 ? 2.466 3.419 -12.197 1.00 95.06 87 ARG A N 1
ATOM 711 C CA . ARG A 1 87 ? 3.616 2.973 -13.000 1.00 95.06 87 ARG A CA 1
ATOM 712 C C . ARG A 1 87 ? 4.337 1.814 -12.315 1.00 95.06 87 ARG A C 1
ATOM 714 O O . ARG A 1 87 ? 4.479 1.799 -11.088 1.00 95.06 87 ARG A O 1
ATOM 721 N N . HIS A 1 88 ? 4.832 0.849 -13.087 1.00 95.25 88 HIS A N 1
ATOM 722 C CA . HIS A 1 88 ? 5.604 -0.257 -12.527 1.00 95.25 88 HIS A CA 1
ATOM 723 C C . HIS A 1 88 ? 7.049 0.175 -12.227 1.00 95.25 88 HIS A C 1
ATOM 725 O O . HIS A 1 88 ? 7.973 -0.052 -13.005 1.00 95.25 88 HIS A O 1
ATOM 731 N N . ARG A 1 89 ? 7.257 0.831 -11.081 1.00 95.38 89 ARG A N 1
ATOM 732 C CA . ARG A 1 89 ? 8.574 1.281 -10.601 1.00 95.38 89 ARG A CA 1
ATOM 733 C C . ARG A 1 89 ? 8.750 0.978 -9.118 1.00 95.38 89 ARG A C 1
ATOM 735 O O . ARG A 1 89 ? 7.771 0.820 -8.389 1.00 95.38 89 ARG A O 1
ATOM 742 N N . GLU A 1 90 ? 10.003 0.934 -8.667 1.00 94.75 90 GLU A N 1
ATOM 743 C CA . GLU A 1 90 ? 10.294 0.835 -7.236 1.00 94.75 90 GLU A CA 1
ATOM 744 C C . GLU A 1 90 ? 9.649 1.992 -6.467 1.00 94.75 90 GLU A C 1
ATOM 746 O O . GLU A 1 90 ? 9.615 3.114 -6.986 1.00 94.75 90 GLU A O 1
ATOM 751 N N . PRO A 1 91 ? 9.198 1.773 -5.216 1.00 96.69 91 PRO A N 1
ATOM 752 C CA . PRO A 1 91 ? 8.589 2.828 -4.413 1.00 96.69 91 PRO A CA 1
ATOM 753 C C . PRO A 1 91 ? 9.433 4.104 -4.318 1.00 96.69 91 PRO A C 1
ATOM 755 O O . PRO A 1 91 ? 8.881 5.201 -4.285 1.00 96.69 91 PRO A O 1
ATOM 758 N N . ASP A 1 92 ? 10.761 3.988 -4.341 1.00 96.25 92 ASP A N 1
ATOM 759 C CA . ASP A 1 92 ? 11.690 5.122 -4.281 1.00 96.25 92 ASP A CA 1
ATOM 760 C C . ASP A 1 92 ? 11.566 6.049 -5.507 1.00 96.25 92 ASP A C 1
ATOM 762 O O . ASP A 1 92 ? 11.791 7.253 -5.390 1.00 96.25 92 ASP A O 1
ATOM 766 N N . HIS A 1 93 ? 11.103 5.518 -6.641 1.00 96.12 93 HIS A N 1
ATOM 767 C CA . HIS A 1 93 ? 10.942 6.222 -7.917 1.00 96.12 93 HIS A CA 1
ATOM 768 C C . HIS A 1 93 ? 9.492 6.615 -8.239 1.00 96.12 93 HIS A C 1
ATOM 770 O O . HIS A 1 93 ? 9.246 7.282 -9.244 1.00 96.12 93 HIS A O 1
ATOM 776 N N . LEU A 1 94 ? 8.531 6.224 -7.402 1.00 97.31 94 LEU A N 1
ATOM 777 C CA . LEU A 1 94 ? 7.140 6.661 -7.526 1.00 97.31 94 LEU A CA 1
ATOM 778 C C . LEU A 1 94 ? 6.954 8.080 -6.983 1.00 97.31 94 LEU A C 1
ATOM 780 O O . LEU A 1 94 ? 7.563 8.462 -5.979 1.00 97.31 94 LEU A O 1
ATOM 784 N N . LEU A 1 95 ? 6.058 8.849 -7.601 1.00 97.62 95 LEU A N 1
ATOM 785 C CA . LEU A 1 95 ? 5.606 10.128 -7.051 1.00 97.62 95 LEU A CA 1
ATOM 786 C C . LEU A 1 95 ? 4.831 9.897 -5.744 1.00 97.62 95 LEU A C 1
ATOM 788 O O . LEU A 1 95 ? 4.283 8.818 -5.513 1.00 97.62 95 LEU A O 1
ATOM 792 N N . LYS A 1 96 ? 4.724 10.921 -4.884 1.00 97.38 96 LYS A N 1
ATOM 793 C CA . LYS A 1 96 ? 3.984 10.801 -3.609 1.00 97.38 96 LYS A CA 1
ATOM 794 C C . LYS A 1 96 ? 2.547 10.305 -3.833 1.00 97.38 96 LYS A C 1
ATOM 796 O O . LYS A 1 96 ? 2.110 9.401 -3.129 1.00 97.38 96 LYS A O 1
ATOM 801 N N . ALA A 1 97 ? 1.849 10.848 -4.833 1.00 97.44 97 ALA A N 1
ATOM 802 C CA . ALA A 1 97 ? 0.489 10.438 -5.186 1.00 97.44 97 ALA A CA 1
ATOM 803 C C . ALA A 1 97 ? 0.406 8.962 -5.617 1.00 97.44 97 ALA A C 1
ATOM 805 O O . ALA A 1 97 ? -0.472 8.237 -5.162 1.00 97.44 97 ALA A O 1
ATOM 806 N N . GLU A 1 98 ? 1.363 8.490 -6.418 1.00 98.12 98 GLU A N 1
ATOM 807 C CA . GLU A 1 98 ? 1.439 7.087 -6.840 1.00 98.12 98 GLU A CA 1
ATOM 808 C C . GLU A 1 98 ? 1.722 6.142 -5.668 1.00 98.12 98 GLU A C 1
ATOM 810 O O . GLU A 1 98 ? 1.126 5.071 -5.586 1.00 98.12 98 GLU A O 1
ATOM 815 N N . ARG A 1 99 ? 2.580 6.541 -4.717 1.00 98.19 99 ARG A N 1
ATOM 816 C CA . ARG A 1 99 ? 2.794 5.764 -3.484 1.00 98.19 99 ARG A CA 1
ATOM 817 C C . ARG A 1 99 ? 1.518 5.664 -2.660 1.00 98.19 99 ARG A C 1
ATOM 819 O O . ARG A 1 99 ? 1.232 4.597 -2.133 1.00 98.19 99 ARG A O 1
ATOM 826 N N . ILE A 1 100 ? 0.758 6.755 -2.549 1.00 97.88 100 ILE A N 1
ATOM 827 C CA . ILE A 1 100 ? -0.529 6.756 -1.840 1.00 97.88 100 ILE A CA 1
ATOM 828 C C . ILE A 1 100 ? -1.511 5.809 -2.536 1.00 97.88 100 ILE A C 1
ATOM 830 O O . ILE A 1 100 ? -2.121 4.989 -1.858 1.00 97.88 100 ILE A O 1
ATOM 834 N N . ALA A 1 101 ? -1.623 5.865 -3.866 1.00 97.06 101 ALA A N 1
ATOM 835 C CA . ALA A 1 101 ? -2.472 4.953 -4.633 1.00 97.06 101 ALA A CA 1
ATOM 836 C C . ALA A 1 101 ? -2.059 3.481 -4.443 1.00 97.06 101 ALA A C 1
ATOM 838 O O . ALA A 1 101 ? -2.907 2.637 -4.158 1.00 97.06 101 ALA A O 1
ATOM 839 N N . LEU A 1 102 ? -0.756 3.183 -4.496 1.00 98.19 102 LEU A N 1
ATOM 840 C CA . LEU A 1 102 ? -0.222 1.843 -4.242 1.00 98.19 102 LEU A CA 1
ATOM 841 C C . LEU A 1 102 ? -0.533 1.351 -2.821 1.00 98.19 102 LEU A C 1
ATOM 843 O O . LEU A 1 102 ? -0.985 0.223 -2.645 1.00 98.19 102 LEU A O 1
ATOM 847 N N . LEU A 1 103 ? -0.317 2.192 -1.807 1.00 98.12 103 LEU A N 1
ATOM 848 C CA . LEU A 1 103 ? -0.609 1.857 -0.412 1.00 98.12 103 LEU A CA 1
ATOM 849 C C . LEU A 1 103 ? -2.104 1.626 -0.191 1.00 98.12 103 LEU A C 1
ATOM 851 O O . LEU A 1 103 ? -2.469 0.634 0.430 1.00 98.12 103 LEU A O 1
ATOM 855 N N . LEU A 1 104 ? -2.965 2.489 -0.737 1.00 96.12 104 LEU A N 1
ATOM 856 C CA . LEU A 1 104 ? -4.417 2.304 -0.698 1.00 96.12 104 LEU A CA 1
ATOM 857 C C . LEU A 1 104 ? -4.827 0.975 -1.323 1.00 96.12 104 LEU A C 1
ATOM 859 O O . LEU A 1 104 ? -5.634 0.259 -0.738 1.00 96.12 104 LEU A O 1
ATOM 863 N N . HIS A 1 105 ? -4.259 0.634 -2.480 1.00 95.31 105 HIS A N 1
ATOM 864 C CA . HIS A 1 105 ? -4.543 -0.633 -3.136 1.00 95.31 105 HIS A CA 1
ATOM 865 C C . HIS A 1 105 ? -4.147 -1.822 -2.253 1.00 95.31 105 HIS A C 1
ATOM 867 O O . HIS A 1 105 ? -4.952 -2.722 -2.032 1.00 95.31 105 HIS A O 1
ATOM 873 N N . ILE A 1 106 ? -2.942 -1.812 -1.678 1.00 96.38 106 ILE A N 1
ATOM 874 C CA . ILE A 1 106 ? -2.484 -2.911 -0.818 1.00 96.38 106 ILE A CA 1
ATOM 875 C C . ILE A 1 106 ? -3.345 -3.030 0.451 1.00 96.38 106 ILE A C 1
ATOM 877 O O . ILE A 1 106 ? -3.763 -4.135 0.797 1.00 96.38 106 ILE A O 1
ATOM 881 N N . LEU A 1 107 ? -3.634 -1.906 1.116 1.00 93.81 107 LEU A N 1
ATOM 882 C CA . LEU A 1 107 ? -4.429 -1.859 2.347 1.00 93.81 107 LEU A CA 1
ATOM 883 C C . LEU A 1 107 ? -5.866 -2.338 2.118 1.00 93.81 107 LEU A C 1
ATOM 885 O O . LEU A 1 107 ? -6.392 -3.113 2.913 1.00 93.81 107 LEU A O 1
ATOM 889 N N . CYS A 1 108 ? -6.501 -1.888 1.035 1.00 88.12 108 CYS A N 1
ATOM 890 C CA . CYS A 1 108 ? -7.927 -2.101 0.821 1.00 88.12 108 CYS A CA 1
ATOM 891 C C . CYS A 1 108 ? -8.225 -3.358 0.000 1.00 88.12 108 CYS A C 1
ATOM 893 O O . CYS A 1 108 ? -9.174 -4.085 0.317 1.00 88.12 108 CYS A O 1
ATOM 895 N N . ASP A 1 109 ? -7.417 -3.628 -1.029 1.00 86.94 109 ASP A N 1
ATOM 896 C CA . ASP A 1 109 ? -7.836 -4.458 -2.164 1.00 86.94 109 ASP A CA 1
ATOM 897 C C . ASP A 1 109 ? -7.236 -5.864 -2.174 1.00 86.94 109 ASP A C 1
ATOM 899 O O . ASP A 1 109 ? -7.755 -6.771 -2.832 1.00 86.94 109 ASP A O 1
ATOM 903 N N . LEU A 1 110 ? -6.158 -6.078 -1.420 1.00 89.69 110 LEU A N 1
ATOM 904 C CA . LEU A 1 110 ? -5.391 -7.322 -1.476 1.00 89.69 110 LEU A CA 1
ATOM 905 C C . LEU A 1 110 ? -5.736 -8.331 -0.371 1.00 89.69 110 LEU A C 1
ATOM 907 O O . LEU A 1 110 ? -5.121 -9.396 -0.301 1.00 89.69 110 LEU A O 1
ATOM 911 N N . ARG A 1 111 ? -6.756 -8.065 0.458 1.00 87.81 111 ARG A N 1
ATOM 912 C CA . ARG A 1 111 ? -7.207 -9.021 1.488 1.00 87.81 111 ARG A CA 1
ATOM 913 C C . ARG A 1 111 ? -7.674 -10.336 0.886 1.00 87.81 111 ARG A C 1
ATOM 915 O O . ARG A 1 111 ? -7.119 -11.376 1.208 1.00 87.81 111 ARG A O 1
ATOM 922 N N . CYS A 1 112 ? -8.667 -10.304 0.002 1.00 81.38 112 CYS A N 1
ATOM 923 C CA . CYS A 1 112 ? -9.259 -11.537 -0.520 1.00 81.38 112 CYS A CA 1
ATOM 924 C C . CYS A 1 112 ? -8.323 -12.279 -1.485 1.00 81.38 112 CYS A C 1
ATOM 926 O O . CYS A 1 112 ? -8.347 -13.501 -1.541 1.00 81.38 112 CYS A O 1
ATOM 928 N N . SER A 1 113 ? -7.504 -11.550 -2.246 1.00 83.75 113 SER A N 1
ATOM 929 C CA . SER A 1 113 ? -6.646 -12.130 -3.286 1.00 83.75 113 SER A CA 1
ATOM 930 C C . SER A 1 113 ? -5.272 -12.577 -2.778 1.00 83.75 113 SER A C 1
ATOM 932 O O . SER A 1 113 ? -4.731 -13.543 -3.306 1.00 83.75 113 SER A O 1
ATOM 934 N N .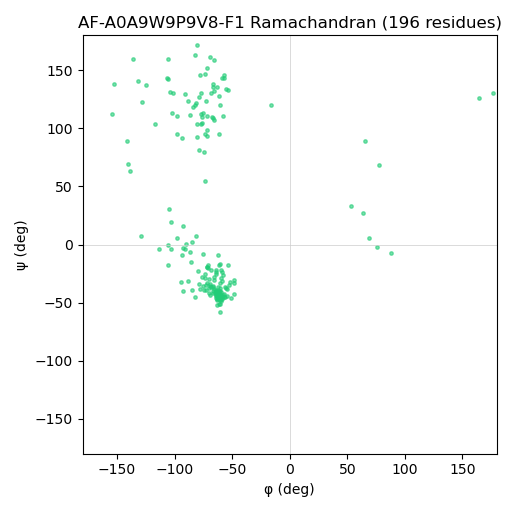 HIS A 1 114 ? -4.709 -11.901 -1.769 1.00 89.44 114 HIS A N 1
ATOM 935 C CA . HIS A 1 114 ? -3.343 -12.144 -1.271 1.00 89.44 114 HIS A CA 1
ATOM 936 C C . HIS A 1 114 ? -3.283 -12.327 0.258 1.00 89.44 114 HIS A C 1
ATOM 938 O O . HIS A 1 114 ? -2.201 -12.397 0.850 1.00 89.44 114 HIS A O 1
ATOM 944 N N . GLY A 1 115 ? -4.441 -12.397 0.923 1.00 88.19 115 GLY A N 1
ATOM 945 C CA . GLY A 1 115 ? -4.528 -12.564 2.372 1.00 88.19 115 GLY A CA 1
ATOM 946 C C . GLY A 1 115 ? -3.940 -11.385 3.143 1.00 88.19 115 GLY A C 1
ATOM 947 O O . GLY A 1 115 ? -3.401 -11.595 4.227 1.00 88.19 115 GLY A O 1
ATOM 948 N N . ILE A 1 116 ? -3.937 -10.175 2.577 1.00 94.88 116 ILE A N 1
ATOM 949 C CA . ILE A 1 116 ? -3.390 -8.984 3.240 1.00 94.88 116 ILE A CA 1
ATOM 950 C C . ILE A 1 116 ? -4.386 -8.484 4.285 1.00 94.88 116 ILE A C 1
ATOM 952 O O . ILE A 1 116 ? -5.407 -7.890 3.945 1.00 94.88 116 ILE A O 1
ATOM 956 N N . THR A 1 117 ? -4.082 -8.753 5.552 1.00 94.88 117 THR A N 1
ATOM 957 C CA . THR A 1 117 ? -4.864 -8.304 6.709 1.00 94.88 117 THR A CA 1
ATOM 958 C C . THR A 1 117 ? -4.156 -7.177 7.449 1.00 94.88 117 THR A C 1
ATOM 960 O O . THR A 1 117 ? -2.928 -7.044 7.359 1.00 94.88 117 THR A O 1
ATOM 963 N N . SER A 1 118 ? -4.910 -6.408 8.237 1.00 95.69 118 SER A N 1
ATOM 964 C CA . SER A 1 118 ? -4.374 -5.400 9.163 1.00 95.69 118 SER A CA 1
ATOM 965 C C . SER A 1 118 ? -3.239 -5.960 10.031 1.00 95.69 118 SER A C 1
ATOM 967 O O . SER A 1 118 ? -2.194 -5.328 10.156 1.00 95.69 118 SER A O 1
ATOM 969 N N . GLN A 1 119 ? -3.383 -7.185 10.544 1.00 97.44 119 GLN A N 1
ATOM 970 C CA . GLN A 1 119 ? -2.369 -7.838 11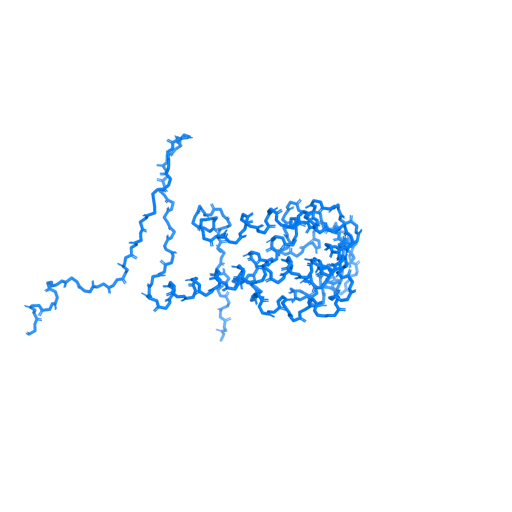.375 1.00 97.44 119 GLN A CA 1
ATOM 971 C C . GLN A 1 119 ? -1.074 -8.170 10.616 1.00 97.44 119 GLN A C 1
ATOM 973 O O . GLN A 1 119 ? 0.025 -8.012 11.151 1.00 97.44 119 GLN A O 1
ATOM 978 N N . ARG A 1 120 ? -1.173 -8.624 9.360 1.00 98.06 120 ARG A N 1
ATOM 979 C CA . ARG A 1 120 ? 0.019 -8.908 8.539 1.00 98.06 120 ARG A CA 1
ATOM 980 C C . ARG A 1 120 ? 0.743 -7.628 8.145 1.00 98.06 120 ARG A C 1
ATOM 982 O O . ARG A 1 120 ? 1.971 -7.606 8.150 1.00 98.06 120 ARG A O 1
ATOM 989 N N . LEU A 1 121 ? -0.008 -6.567 7.853 1.00 97.81 121 LEU A N 1
ATOM 990 C CA . LEU A 1 121 ? 0.547 -5.236 7.617 1.00 97.81 121 LEU A CA 1
ATOM 991 C C . LEU A 1 121 ? 1.284 -4.727 8.860 1.00 97.81 121 LEU A C 1
ATOM 993 O O . LEU A 1 121 ? 2.436 -4.335 8.707 1.00 97.81 121 LEU A O 1
ATOM 997 N N . LYS A 1 122 ? 0.666 -4.876 10.048 1.00 96.88 122 LYS A N 1
ATOM 998 C CA . LYS A 1 122 ? 1.229 -4.590 11.385 1.00 96.88 122 LYS A CA 1
ATOM 999 C C . LYS A 1 122 ? 2.473 -5.396 11.779 1.00 96.88 122 LYS A C 1
ATOM 1001 O O . LYS A 1 122 ? 3.142 -5.105 12.766 1.00 96.88 122 LYS A O 1
ATOM 1006 N N . SER A 1 123 ? 2.733 -6.490 11.076 1.00 97.50 123 SER A N 1
ATOM 1007 C CA . SER A 1 123 ? 3.937 -7.291 11.298 1.00 97.50 123 SER A CA 1
ATOM 1008 C C . SER A 1 123 ? 5.055 -6.886 10.334 1.00 97.50 123 SER A C 1
ATOM 1010 O O . SER A 1 123 ? 6.237 -6.981 10.663 1.00 97.50 123 SER A O 1
ATOM 1012 N N . ALA A 1 124 ? 4.698 -6.459 9.119 1.00 96.88 124 ALA A N 1
ATOM 1013 C CA . ALA A 1 124 ? 5.648 -6.171 8.048 1.00 96.88 124 ALA A CA 1
ATOM 1014 C C . ALA A 1 124 ? 6.357 -4.818 8.219 1.00 96.88 124 ALA A C 1
ATOM 1016 O O . ALA A 1 124 ? 7.556 -4.690 7.941 1.00 96.88 124 ALA A O 1
ATOM 1017 N N . GLU A 1 125 ? 5.638 -3.802 8.678 1.00 95.19 125 GLU A N 1
ATOM 1018 C CA . GLU A 1 125 ? 6.162 -2.468 8.964 1.00 95.19 125 GLU A CA 1
ATOM 1019 C C . GLU A 1 125 ? 7.052 -2.402 10.212 1.00 95.19 125 GLU A C 1
ATOM 1021 O O . GLU A 1 125 ? 7.810 -1.442 10.334 1.00 95.19 125 GLU A O 1
ATOM 1026 N N . GLN A 1 126 ? 6.996 -3.368 11.136 1.00 96.00 126 GLN A N 1
ATOM 1027 C CA . GLN A 1 126 ? 7.751 -3.316 12.397 1.00 96.00 126 GLN A CA 1
ATOM 1028 C C . GLN A 1 126 ? 9.252 -3.056 12.163 1.00 96.00 126 GLN A C 1
ATOM 1030 O O . GLN A 1 126 ? 9.893 -2.301 12.895 1.00 96.00 126 GLN A O 1
ATOM 1035 N N . SER A 1 127 ? 9.795 -3.596 11.067 1.00 92.69 127 SER A N 1
ATOM 1036 C CA . SER A 1 127 ? 11.175 -3.371 10.610 1.00 92.69 127 SER A CA 1
ATOM 1037 C C . SER A 1 127 ? 11.494 -1.918 10.205 1.00 92.69 127 SER A C 1
ATOM 1039 O O . SER A 1 127 ? 12.652 -1.492 10.239 1.00 92.69 127 SER A O 1
ATOM 1041 N N . VAL A 1 128 ? 10.479 -1.138 9.831 1.00 94.81 128 VAL A N 1
ATOM 1042 C CA . VAL A 1 128 ? 10.584 0.261 9.391 1.00 94.81 128 VAL A CA 1
ATOM 1043 C C . VAL A 1 128 ? 9.931 1.251 10.356 1.00 94.81 128 VAL A C 1
ATOM 1045 O O . VAL A 1 128 ? 10.086 2.453 10.152 1.00 94.81 128 VAL A O 1
ATOM 1048 N N . ARG A 1 129 ? 9.278 0.789 11.431 1.00 94.38 129 ARG A N 1
ATOM 1049 C CA . ARG A 1 129 ? 8.535 1.630 12.388 1.00 94.38 129 ARG A CA 1
ATOM 1050 C C . ARG A 1 129 ? 9.385 2.766 12.971 1.00 94.38 129 ARG A C 1
ATOM 1052 O O . ARG A 1 129 ? 8.927 3.898 13.042 1.00 94.38 129 ARG A O 1
ATOM 1059 N N . ARG A 1 130 ? 10.670 2.510 13.247 1.00 94.69 130 ARG A N 1
ATOM 1060 C CA . ARG A 1 130 ? 11.647 3.523 13.712 1.00 94.69 130 ARG A CA 1
ATOM 1061 C C . ARG A 1 130 ? 11.909 4.679 12.733 1.00 94.69 130 ARG A C 1
ATOM 1063 O O . ARG A 1 130 ? 12.487 5.684 13.120 1.00 94.69 130 ARG A O 1
ATOM 1070 N N . GLN A 1 131 ? 11.553 4.519 11.458 1.00 95.19 131 GLN A N 1
ATOM 1071 C CA . GLN A 1 131 ? 11.727 5.540 10.415 1.00 95.19 131 GLN A CA 1
ATOM 1072 C C . GLN A 1 131 ? 10.495 6.453 10.290 1.00 95.19 131 GLN A C 1
ATOM 1074 O O . GLN A 1 131 ? 10.497 7.396 9.495 1.00 95.19 131 GLN A O 1
ATOM 1079 N N . ILE A 1 132 ? 9.435 6.177 11.054 1.00 94.50 132 ILE A N 1
ATOM 1080 C CA . ILE A 1 132 ? 8.204 6.960 11.078 1.00 94.50 132 ILE A CA 1
ATOM 1081 C C . ILE A 1 132 ? 8.312 7.992 12.206 1.00 94.50 132 ILE A C 1
ATOM 1083 O O . ILE A 1 132 ? 8.019 7.709 13.360 1.00 94.50 132 ILE A O 1
ATOM 1087 N N . ILE A 1 133 ? 8.804 9.180 11.848 1.00 90.88 133 ILE A N 1
ATOM 1088 C CA . ILE A 1 133 ? 9.033 10.315 12.758 1.00 90.88 133 ILE A CA 1
ATOM 1089 C C . ILE A 1 133 ? 8.298 11.552 12.214 1.00 90.88 133 ILE A C 1
ATOM 1091 O O . ILE A 1 133 ? 8.378 11.796 11.007 1.00 90.88 133 ILE A O 1
ATOM 1095 N N . PRO A 1 134 ? 7.621 12.355 13.049 1.00 94.50 134 PRO A N 1
ATOM 1096 C CA . PRO A 1 134 ? 7.605 12.282 14.514 1.00 94.50 134 PRO A CA 1
ATOM 1097 C C . PRO A 1 134 ? 6.652 11.198 15.047 1.00 94.50 134 PRO A C 1
ATOM 1099 O O . PRO A 1 134 ? 5.959 10.549 14.260 1.00 94.50 134 PRO A O 1
ATOM 1102 N N . VAL A 1 135 ? 6.693 10.936 16.359 1.00 90.44 135 VAL A N 1
ATOM 1103 C CA . VAL A 1 135 ? 6.031 9.782 17.003 1.00 90.44 135 VAL A CA 1
ATOM 1104 C C . VAL A 1 135 ? 4.515 9.777 16.788 1.00 90.44 135 VAL A C 1
ATOM 1106 O O . VAL A 1 135 ? 3.920 8.716 16.645 1.00 90.44 135 VAL A O 1
ATOM 1109 N N . GLU A 1 136 ? 3.900 10.944 16.619 1.00 91.88 136 GLU A N 1
ATOM 1110 C CA . GLU A 1 136 ? 2.468 11.121 16.349 1.00 91.88 136 GLU A CA 1
ATOM 1111 C C . GLU A 1 136 ? 2.066 10.497 14.998 1.00 91.88 136 GLU A C 1
ATOM 1113 O O . GLU A 1 136 ? 0.913 10.137 14.763 1.00 91.88 136 GLU A O 1
ATOM 1118 N N . ARG A 1 137 ? 3.023 10.297 14.079 1.00 93.31 137 ARG A N 1
ATOM 1119 C CA . ARG A 1 137 ? 2.779 9.560 12.826 1.00 93.31 137 ARG A CA 1
ATOM 1120 C C . ARG A 1 137 ? 2.618 8.058 13.050 1.00 93.31 137 ARG A C 1
ATOM 1122 O O . ARG A 1 137 ? 2.047 7.391 12.188 1.00 93.31 137 ARG A O 1
ATOM 1129 N N . LEU A 1 138 ? 3.082 7.527 14.181 1.00 93.88 138 LEU A N 1
ATOM 1130 C CA . LEU A 1 138 ? 2.786 6.156 14.592 1.00 93.88 138 LEU A CA 1
ATOM 1131 C C . LEU A 1 138 ? 1.337 6.020 15.049 1.00 93.88 138 LEU A C 1
ATOM 1133 O O . LEU A 1 138 ? 0.696 5.051 14.667 1.00 93.88 138 LEU A O 1
ATOM 1137 N N . GLU A 1 139 ? 0.800 7.006 15.769 1.00 93.06 139 GLU A N 1
ATOM 1138 C CA . GLU A 1 139 ? -0.615 7.017 16.167 1.00 93.06 139 GLU A CA 1
ATOM 1139 C C . GLU A 1 139 ? -1.526 7.016 14.939 1.00 93.06 139 GLU A C 1
ATOM 1141 O O . GLU A 1 139 ? -2.482 6.246 14.864 1.00 93.06 139 GLU A O 1
ATOM 1146 N N . LEU A 1 140 ? -1.170 7.814 13.927 1.00 93.56 140 LEU A N 1
ATOM 1147 C CA . LEU A 1 140 ? -1.856 7.808 12.639 1.00 93.56 140 LEU A CA 1
ATOM 1148 C C . LEU A 1 140 ? -1.808 6.424 11.980 1.00 93.56 140 LEU A C 1
ATOM 1150 O O . LEU A 1 140 ? -2.821 5.945 11.481 1.00 93.56 140 LEU A O 1
ATOM 1154 N N . LEU A 1 141 ? -0.642 5.774 11.971 1.00 94.56 141 LEU A N 1
ATOM 1155 C CA . LEU A 1 141 ? -0.475 4.439 11.394 1.00 94.56 141 LEU A CA 1
ATOM 1156 C C . LEU A 1 141 ? -1.302 3.387 12.152 1.00 94.56 141 LEU A C 1
ATOM 1158 O O . LEU A 1 141 ? -1.953 2.548 11.527 1.00 94.56 141 LEU A O 1
ATOM 1162 N N . ASP A 1 142 ? -1.333 3.475 13.479 1.00 93.44 142 ASP A N 1
ATOM 1163 C CA . ASP A 1 142 ? -2.119 2.598 14.342 1.00 93.44 142 ASP A CA 1
ATOM 1164 C C . ASP A 1 142 ? -3.633 2.818 14.135 1.00 93.44 142 ASP A C 1
ATOM 1166 O O . ASP A 1 142 ? -4.386 1.839 14.084 1.00 93.44 142 ASP A O 1
ATOM 1170 N N . GLU A 1 143 ? -4.079 4.063 13.901 1.00 92.69 143 GLU A N 1
ATOM 1171 C CA . GLU A 1 143 ? -5.451 4.390 13.476 1.00 92.69 143 GLU A CA 1
ATOM 1172 C C . GLU A 1 143 ? -5.798 3.707 12.145 1.00 92.69 143 GLU A C 1
ATOM 1174 O O . GLU A 1 143 ? -6.851 3.069 12.056 1.00 92.69 143 GLU A O 1
ATOM 1179 N N . LEU A 1 144 ? -4.917 3.773 11.130 1.00 92.69 144 LEU A N 1
ATOM 1180 C CA . LEU A 1 144 ? -5.157 3.117 9.832 1.00 92.69 144 LEU A CA 1
ATOM 1181 C C . LEU A 1 144 ? -5.410 1.621 10.007 1.00 92.69 144 LEU A C 1
ATOM 1183 O O . LEU A 1 144 ? -6.341 1.070 9.413 1.00 92.69 144 LEU A O 1
ATOM 1187 N N . TYR A 1 145 ? -4.598 0.960 10.830 1.00 93.50 145 TYR A N 1
ATOM 1188 C CA . TYR A 1 145 ? -4.757 -0.468 11.055 1.00 93.50 145 TYR A CA 1
ATOM 1189 C C . TYR A 1 145 ? -5.964 -0.815 11.911 1.00 93.50 145 TYR A C 1
ATOM 1191 O O . TYR A 1 145 ? -6.573 -1.853 11.670 1.00 93.50 145 TYR A O 1
ATOM 1199 N N . ARG A 1 146 ? -6.314 0.015 12.901 1.00 91.50 146 ARG A N 1
ATOM 1200 C CA . ARG A 1 146 ? -7.529 -0.176 13.702 1.00 91.50 146 ARG A CA 1
ATOM 1201 C C . ARG A 1 146 ? -8.760 -0.120 12.803 1.00 91.50 146 ARG A C 1
ATOM 1203 O O . ARG A 1 146 ? -9.539 -1.063 12.803 1.00 91.50 146 ARG A O 1
ATOM 1210 N N . VAL A 1 147 ? -8.884 0.928 11.986 1.00 87.06 147 VAL A N 1
ATOM 1211 C CA . VAL A 1 147 ? -10.020 1.103 11.064 1.00 87.06 147 VAL A CA 1
ATOM 1212 C C . VAL A 1 147 ? -10.083 -0.039 10.051 1.00 87.06 147 VAL A C 1
ATOM 1214 O O . VAL A 1 147 ? -11.163 -0.548 9.753 1.00 87.06 147 VAL A O 1
ATOM 1217 N N . ARG A 1 148 ? -8.930 -0.490 9.541 1.00 88.69 148 ARG A N 1
ATOM 1218 C CA . ARG A 1 148 ? -8.893 -1.657 8.658 1.00 88.69 148 ARG A CA 1
ATOM 1219 C C . ARG A 1 148 ? -9.289 -2.948 9.384 1.00 88.69 148 ARG A C 1
ATOM 1221 O O . ARG A 1 148 ? -10.039 -3.735 8.823 1.00 88.69 148 ARG A O 1
ATOM 1228 N N . GLY A 1 149 ? -8.827 -3.163 10.612 1.00 87.19 149 GLY A N 1
ATOM 1229 C CA . GLY A 1 149 ? -9.199 -4.326 11.420 1.00 87.19 149 GLY A CA 1
ATOM 1230 C C . GLY A 1 149 ? -10.694 -4.365 11.750 1.00 87.19 149 GLY A C 1
ATOM 1231 O O . GLY A 1 149 ? -11.316 -5.415 11.648 1.00 87.19 149 GLY A O 1
ATOM 1232 N N . GLU A 1 150 ? -11.298 -3.218 12.063 1.00 84.06 150 GLU A N 1
ATOM 1233 C CA . GLU A 1 150 ? -12.746 -3.101 12.289 1.00 84.06 150 GLU A CA 1
ATOM 1234 C C . GLU A 1 150 ? -13.553 -3.448 11.034 1.00 84.06 150 GLU A C 1
ATOM 1236 O O . GLU A 1 150 ? -14.541 -4.175 11.114 1.00 84.06 150 GLU A O 1
ATOM 1241 N N . GLU A 1 151 ? -13.111 -2.986 9.863 1.00 84.44 151 GLU A N 1
ATOM 1242 C CA . GLU A 1 151 ? -13.708 -3.370 8.582 1.00 84.44 151 GLU A CA 1
ATOM 1243 C C . GLU A 1 151 ? -13.567 -4.875 8.307 1.00 84.44 151 GLU A C 1
ATOM 1245 O O . GLU A 1 151 ? -14.521 -5.512 7.862 1.00 84.44 151 GLU A O 1
ATOM 1250 N N . GLU A 1 152 ? -12.402 -5.459 8.595 1.00 86.94 152 GLU A N 1
ATOM 1251 C CA . GLU A 1 152 ? -12.159 -6.900 8.466 1.00 86.94 152 GLU A CA 1
ATOM 1252 C C . GLU A 1 152 ? -13.116 -7.708 9.349 1.00 86.94 152 GLU A C 1
ATOM 1254 O O . GLU A 1 152 ? -13.782 -8.614 8.845 1.00 86.94 152 GLU A O 1
ATOM 1259 N N . MET A 1 153 ? -13.251 -7.329 10.623 1.00 81.81 153 MET A N 1
ATOM 1260 C CA . MET A 1 153 ? -14.171 -7.956 11.576 1.00 81.81 153 MET A CA 1
ATOM 1261 C C . MET A 1 153 ? -15.634 -7.793 11.167 1.00 81.81 153 MET A C 1
ATOM 1263 O O . MET A 1 153 ? -16.413 -8.738 11.268 1.00 81.81 153 MET A O 1
ATOM 1267 N N . PHE A 1 154 ? -16.024 -6.609 10.693 1.00 78.19 154 PHE A N 1
ATOM 1268 C CA . PHE A 1 154 ? -17.384 -6.361 10.225 1.00 78.19 154 PHE A CA 1
ATOM 1269 C C . PHE A 1 154 ? -17.735 -7.263 9.035 1.00 78.19 154 PHE A C 1
ATOM 1271 O O . PHE A 1 154 ? -18.792 -7.895 9.020 1.00 78.19 154 PHE A O 1
ATOM 1278 N N . LEU A 1 155 ? -16.829 -7.372 8.058 1.00 76.44 155 LEU A N 1
ATOM 1279 C CA . LEU A 1 155 ? -17.003 -8.254 6.904 1.00 76.44 155 LEU A CA 1
ATOM 1280 C C . LEU A 1 155 ? -17.043 -9.733 7.313 1.00 76.44 155 LEU A C 1
ATOM 1282 O O . LEU A 1 155 ? -17.843 -10.489 6.767 1.00 76.44 155 LEU A O 1
ATOM 1286 N N . GLU A 1 156 ? -16.223 -10.152 8.278 1.00 78.06 156 GLU A N 1
ATOM 1287 C CA . GLU A 1 156 ? -16.270 -11.508 8.841 1.00 78.06 156 GLU A CA 1
ATOM 1288 C C . GLU A 1 156 ? -17.583 -11.784 9.580 1.00 78.06 156 GLU A C 1
ATOM 1290 O O . GLU A 1 156 ? -18.174 -12.844 9.384 1.00 78.06 156 GLU A O 1
ATOM 1295 N N . GLY A 1 157 ? -18.089 -10.825 10.358 1.00 73.75 157 GLY A N 1
ATOM 1296 C CA . GLY A 1 157 ? -19.381 -10.928 11.037 1.00 73.75 157 GLY A CA 1
ATOM 1297 C C . GLY A 1 157 ? -20.552 -11.066 10.062 1.00 73.75 157 GLY A C 1
ATOM 1298 O O . GLY A 1 157 ? -21.435 -11.894 10.280 1.00 73.75 157 GLY A O 1
ATOM 1299 N N . LEU A 1 158 ? -20.539 -10.322 8.949 1.00 67.06 158 LEU A N 1
ATOM 1300 C CA . LEU A 1 158 ? -21.525 -10.489 7.873 1.00 67.06 158 LEU A CA 1
ATOM 1301 C C . LEU A 1 158 ? -21.500 -11.912 7.298 1.00 67.06 158 LEU A C 1
ATOM 1303 O O . LEU A 1 158 ? -22.550 -12.546 7.184 1.00 67.06 158 LEU A O 1
ATOM 1307 N N . LEU A 1 159 ? -20.306 -12.437 7.011 1.00 65.00 159 LEU A N 1
ATOM 1308 C CA . LEU A 1 159 ? -20.137 -13.806 6.516 1.00 65.00 159 LEU A CA 1
ATOM 1309 C C 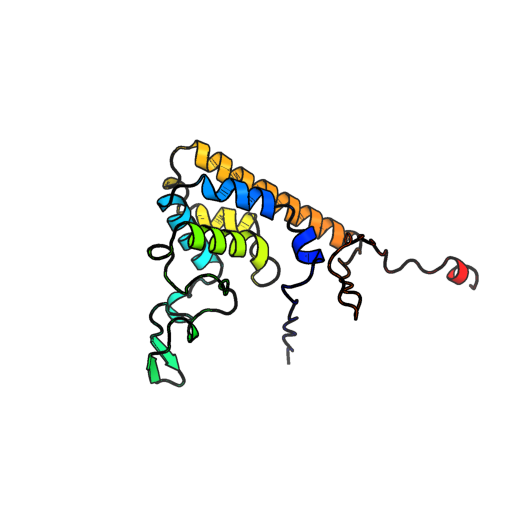. LEU A 1 159 ? -20.587 -14.852 7.549 1.00 65.00 159 LEU A C 1
ATOM 1311 O O . LEU A 1 159 ? -21.233 -15.831 7.178 1.00 65.00 159 LEU A O 1
ATOM 1315 N N . GLY A 1 160 ? -20.295 -14.629 8.834 1.00 61.34 160 GLY A N 1
ATOM 1316 C CA . GLY A 1 160 ? -20.700 -15.499 9.942 1.00 61.34 160 GLY A CA 1
ATOM 1317 C C . GLY A 1 160 ? -22.214 -15.552 10.162 1.00 61.34 160 GLY A C 1
ATOM 1318 O O . GLY A 1 160 ? -22.736 -16.582 10.576 1.00 61.34 160 GLY A O 1
ATOM 1319 N N . MET A 1 161 ? -22.938 -14.486 9.811 1.00 63.22 161 MET A N 1
ATOM 1320 C CA . MET A 1 161 ? -24.407 -14.445 9.825 1.00 63.22 161 MET A CA 1
ATOM 1321 C C . MET A 1 161 ? -25.051 -15.084 8.579 1.00 63.22 161 MET A C 1
ATOM 1323 O O . MET A 1 161 ? -26.257 -14.954 8.378 1.00 63.22 161 MET A O 1
ATOM 1327 N N . GLY A 1 162 ? -24.269 -15.731 7.706 1.00 52.81 162 GLY A N 1
ATOM 1328 C CA . GLY A 1 162 ? -24.759 -16.287 6.440 1.00 52.81 162 GLY A CA 1
ATOM 1329 C C . GLY A 1 162 ? -25.174 -15.220 5.419 1.00 52.81 162 GLY A C 1
ATOM 1330 O O . GLY A 1 162 ? -25.678 -15.552 4.346 1.00 52.81 162 GLY A O 1
ATOM 1331 N N . LEU A 1 163 ? -24.941 -13.937 5.720 1.00 53.06 163 LEU A N 1
ATOM 1332 C CA . LEU A 1 163 ? -25.183 -12.834 4.803 1.00 53.06 163 LEU A CA 1
ATOM 1333 C C . LEU A 1 163 ? -24.001 -12.757 3.844 1.00 53.06 163 LEU A C 1
ATOM 1335 O O . LEU A 1 163 ? -22.981 -12.118 4.102 1.00 53.06 163 LEU A O 1
ATOM 1339 N N . GLN A 1 164 ? -24.144 -13.432 2.709 1.00 48.84 164 GLN A N 1
ATOM 1340 C CA . GLN A 1 164 ? -23.243 -13.216 1.591 1.00 48.84 164 GLN A CA 1
ATOM 1341 C C . GLN A 1 164 ? -23.491 -11.806 1.043 1.00 48.84 164 GLN A C 1
ATOM 1343 O O . GLN A 1 164 ? -24.642 -11.455 0.773 1.00 48.84 164 GLN A O 1
ATOM 1348 N N . PRO A 1 165 ? -22.451 -10.983 0.842 1.00 48.47 165 PRO A N 1
ATOM 1349 C CA . PRO A 1 165 ? -22.594 -9.740 0.102 1.00 48.47 165 PRO A CA 1
ATOM 1350 C C . PRO A 1 165 ? -23.046 -10.056 -1.335 1.00 48.47 165 PRO A C 1
ATOM 1352 O O . PRO A 1 165 ? -22.231 -10.378 -2.199 1.00 48.47 165 PRO A O 1
ATOM 1355 N N . THR A 1 166 ? -24.353 -10.017 -1.605 1.00 37.72 166 THR A N 1
ATOM 1356 C CA . THR A 1 166 ? -24.876 -10.282 -2.950 1.00 37.72 166 THR A CA 1
ATOM 1357 C C . THR A 1 166 ? -24.663 -9.068 -3.842 1.00 37.72 166 THR A C 1
ATOM 1359 O O . THR A 1 166 ? -25.024 -7.944 -3.487 1.00 37.72 166 THR A O 1
ATOM 1362 N N . TYR A 1 167 ? -24.102 -9.302 -5.020 1.00 38.38 167 TYR A N 1
ATOM 1363 C CA . TYR A 1 167 ? -23.853 -8.307 -6.051 1.00 38.38 167 TYR A CA 1
ATOM 1364 C C . TYR A 1 167 ? -24.987 -8.363 -7.081 1.00 38.38 167 TYR A C 1
ATOM 1366 O O . TYR A 1 167 ? -25.094 -9.317 -7.839 1.00 38.38 167 TYR A O 1
ATOM 1374 N N . HIS A 1 168 ? -25.826 -7.331 -7.131 1.00 36.06 168 HIS A N 1
ATOM 1375 C CA . HIS A 1 168 ? -26.808 -7.168 -8.202 1.00 36.06 168 HIS A CA 1
ATOM 1376 C C . HIS A 1 168 ? -26.477 -5.884 -8.960 1.00 36.06 168 HIS A C 1
ATOM 1378 O O . HIS A 1 168 ? -26.728 -4.782 -8.476 1.00 36.06 168 HIS A O 1
ATOM 1384 N N . THR A 1 169 ? -25.882 -6.014 -10.142 1.00 32.59 169 THR A N 1
ATOM 1385 C CA . THR A 1 169 ? -25.988 -4.975 -11.167 1.00 32.59 169 THR A CA 1
ATOM 1386 C C . THR A 1 169 ? -27.301 -5.240 -11.882 1.00 32.59 169 THR A C 1
ATOM 1388 O O . THR A 1 169 ? -27.457 -6.323 -12.441 1.00 32.59 169 THR A O 1
ATOM 1391 N N . LYS A 1 170 ? -28.255 -4.302 -11.841 1.00 33.81 170 LYS A N 1
ATOM 1392 C CA . LYS A 1 170 ? -29.375 -4.353 -12.784 1.00 33.81 170 LYS A CA 1
ATOM 1393 C C . LYS A 1 170 ? -28.759 -4.324 -14.178 1.00 33.81 170 LYS A C 1
ATOM 1395 O O . LYS A 1 170 ? -28.117 -3.340 -14.539 1.00 33.81 170 LYS A O 1
ATOM 1400 N N . SER A 1 171 ? -28.858 -5.446 -14.874 1.00 35.91 171 SER A N 1
ATOM 1401 C CA . SER A 1 171 ? -28.624 -5.524 -16.304 1.00 35.91 171 SER A CA 1
ATOM 1402 C C . SER A 1 171 ? -29.524 -4.486 -16.964 1.00 35.91 171 SER A C 1
ATOM 1404 O O . SER A 1 171 ? -30.696 -4.391 -16.608 1.00 35.91 171 SER A O 1
ATOM 1406 N N . ASP A 1 172 ? -28.928 -3.725 -17.874 1.00 33.69 172 ASP A N 1
ATOM 1407 C CA . ASP A 1 172 ? -29.607 -2.952 -18.907 1.00 33.69 172 ASP A CA 1
ATOM 1408 C C . ASP A 1 172 ? -30.499 -1.806 -18.401 1.00 33.69 172 ASP A C 1
ATOM 1410 O O . ASP A 1 172 ? -31.685 -1.969 -18.153 1.00 33.69 172 ASP A O 1
ATOM 1414 N N . GLU A 1 173 ? -29.902 -0.619 -18.236 1.00 31.58 173 GLU A N 1
ATOM 1415 C CA . GLU A 1 173 ? -30.331 0.613 -18.923 1.00 31.58 173 GLU A CA 1
ATOM 1416 C C . GLU A 1 173 ? -29.507 1.827 -18.456 1.00 31.58 173 GLU A C 1
ATOM 1418 O O . GLU A 1 173 ? -29.291 2.079 -17.269 1.00 31.58 173 GLU A O 1
ATOM 1423 N N . VAL A 1 174 ? -29.004 2.576 -19.435 1.00 41.47 174 VAL A N 1
ATOM 1424 C CA . VAL A 1 174 ? -28.227 3.805 -19.269 1.00 41.47 174 VAL A CA 1
ATOM 1425 C C . VAL A 1 174 ? -29.160 4.926 -18.802 1.00 41.47 174 VAL A C 1
ATOM 1427 O O . VAL A 1 174 ? -29.963 5.413 -19.589 1.00 41.47 174 VAL A O 1
ATOM 1430 N N . HIS A 1 175 ? -29.032 5.394 -17.556 1.00 28.66 175 HIS A N 1
ATOM 1431 C CA . HIS A 1 175 ? -29.489 6.741 -17.182 1.00 28.66 175 HIS A CA 1
ATOM 1432 C C . HIS A 1 175 ? -28.685 7.304 -15.990 1.00 28.66 175 HIS A C 1
ATOM 1434 O O . HIS A 1 175 ? -28.401 6.557 -15.051 1.00 28.66 175 HIS A O 1
ATOM 1440 N N . PRO A 1 176 ? -28.281 8.594 -15.993 1.00 34.31 176 PRO A N 1
ATOM 1441 C CA . PRO A 1 176 ? -27.129 9.063 -15.223 1.00 34.31 176 PRO A CA 1
ATOM 1442 C C . PRO A 1 176 ? -27.453 9.590 -13.821 1.00 34.31 176 PRO A C 1
ATOM 1444 O O . PRO A 1 176 ? -26.617 10.256 -13.223 1.00 34.31 176 PRO A O 1
ATOM 1447 N N . ASP A 1 177 ? -28.626 9.305 -13.264 1.00 39.06 177 ASP A N 1
ATOM 1448 C CA . ASP A 1 177 ? -28.959 9.823 -11.941 1.00 39.06 177 ASP A CA 1
ATOM 1449 C C . ASP A 1 177 ? -29.981 8.923 -11.247 1.00 39.06 177 ASP A C 1
ATOM 1451 O O . ASP A 1 177 ? -31.112 8.811 -11.726 1.00 39.06 177 ASP A O 1
ATOM 1455 N N . LYS A 1 178 ? -29.556 8.247 -10.164 1.00 29.56 178 LYS A N 1
ATOM 1456 C CA . LYS A 1 178 ? -30.337 7.892 -8.957 1.00 29.56 178 LYS A CA 1
ATOM 1457 C C . LYS A 1 178 ? -29.645 6.814 -8.109 1.00 29.56 178 LYS A C 1
ATOM 1459 O O . LYS A 1 178 ? -29.312 5.724 -8.562 1.00 29.56 178 LYS A O 1
ATOM 1464 N N . ASN A 1 179 ? -29.485 7.174 -6.836 1.00 31.48 179 ASN A N 1
ATOM 1465 C CA . ASN A 1 179 ? -29.100 6.391 -5.661 1.00 31.48 179 ASN A CA 1
ATOM 1466 C C . ASN A 1 179 ? -29.198 4.860 -5.779 1.00 31.48 179 ASN A C 1
ATOM 1468 O O . ASN A 1 179 ? -30.280 4.287 -5.887 1.00 31.48 179 ASN A O 1
ATOM 1472 N N . ALA A 1 180 ? -28.057 4.190 -5.599 1.00 31.91 180 ALA A N 1
ATOM 1473 C CA . ALA A 1 180 ? -28.008 2.757 -5.339 1.00 31.91 180 ALA A CA 1
ATOM 1474 C C . ALA A 1 180 ? -28.638 2.437 -3.966 1.00 31.91 180 ALA A C 1
ATOM 1476 O O . ALA A 1 180 ? -28.050 2.731 -2.916 1.00 31.91 180 ALA A O 1
ATOM 1477 N N . THR A 1 181 ? -29.819 1.817 -3.976 1.00 28.14 181 THR A N 1
ATOM 1478 C CA . THR A 1 181 ? -30.464 1.230 -2.791 1.00 28.14 181 THR A CA 1
ATOM 1479 C C . THR A 1 181 ? -29.823 -0.119 -2.471 1.00 28.14 181 THR A C 1
ATOM 1481 O O . THR A 1 181 ? -29.724 -0.989 -3.333 1.00 28.14 181 THR A O 1
ATOM 1484 N N . VAL A 1 182 ? -29.380 -0.300 -1.224 1.00 34.38 182 VAL A N 1
ATOM 1485 C CA . VAL A 1 182 ? -28.878 -1.589 -0.725 1.00 34.38 182 VAL A CA 1
ATOM 1486 C C . VAL A 1 182 ? -30.064 -2.439 -0.313 1.00 34.38 182 VAL A C 1
ATOM 1488 O O . VAL A 1 182 ? -30.805 -2.057 0.588 1.00 34.38 182 VAL A O 1
ATOM 1491 N N . LEU A 1 183 ? -30.210 -3.604 -0.935 1.00 32.84 183 LEU A N 1
ATOM 1492 C CA . LEU A 1 183 ? -31.078 -4.662 -0.437 1.00 32.84 183 LEU A CA 1
ATOM 1493 C C . LEU A 1 183 ? -30.190 -5.716 0.224 1.00 32.84 183 LEU A C 1
ATOM 1495 O O . LEU A 1 183 ? -29.382 -6.364 -0.440 1.00 32.84 183 LEU A O 1
ATOM 1499 N N . ILE A 1 184 ? -30.316 -5.853 1.544 1.00 34.91 184 ILE A N 1
ATOM 1500 C CA . ILE A 1 184 ? -29.747 -6.976 2.291 1.00 34.91 184 ILE A CA 1
ATOM 1501 C C . ILE A 1 184 ? -30.726 -8.132 2.100 1.00 34.91 184 ILE A C 1
ATOM 1503 O O . ILE A 1 184 ? -31.805 -8.125 2.689 1.00 34.91 184 ILE A O 1
ATOM 1507 N N . SER A 1 185 ? -30.389 -9.097 1.248 1.00 35.03 185 SER A N 1
ATOM 1508 C CA . SER A 1 185 ? -31.189 -10.315 1.130 1.00 35.03 185 SER A CA 1
ATOM 1509 C C . SER A 1 185 ? -30.695 -11.345 2.147 1.00 35.03 185 SER A C 1
ATOM 1511 O O . SER A 1 185 ? -29.515 -11.687 2.196 1.00 35.03 185 SER A O 1
ATOM 1513 N N . ARG A 1 186 ? -31.612 -11.815 3.000 1.00 34.06 186 ARG A N 1
ATOM 1514 C CA . ARG A 1 186 ? -31.417 -13.030 3.796 1.00 34.06 186 ARG A CA 1
ATOM 1515 C C . ARG A 1 186 ? -31.603 -14.205 2.846 1.00 34.06 186 ARG A C 1
ATOM 1517 O O . ARG A 1 186 ? -32.707 -14.399 2.348 1.00 34.06 186 ARG A O 1
ATOM 1524 N N . ILE A 1 187 ? -30.550 -14.961 2.572 1.00 38.72 187 ILE A N 1
ATOM 1525 C CA . ILE A 1 187 ? -30.684 -16.216 1.831 1.00 38.72 187 ILE A CA 1
ATOM 1526 C C . ILE A 1 187 ? -30.888 -17.326 2.871 1.00 38.72 187 ILE A C 1
ATOM 1528 O O . ILE A 1 187 ? -30.113 -17.417 3.818 1.00 38.72 187 ILE A O 1
ATOM 1532 N N . ASN A 1 188 ? -31.927 -18.144 2.672 1.00 35.84 188 ASN A N 1
ATOM 1533 C CA . ASN A 1 188 ? -32.305 -19.339 3.445 1.00 35.84 188 ASN A CA 1
ATOM 1534 C C . ASN A 1 188 ? -33.006 -19.121 4.802 1.00 35.84 188 ASN A C 1
ATOM 1536 O O . ASN A 1 188 ? -32.493 -19.523 5.843 1.00 35.84 188 ASN A O 1
ATOM 1540 N N . LEU A 1 189 ? -34.242 -18.614 4.792 1.00 34.16 189 LEU A N 1
ATOM 1541 C CA . LEU A 1 189 ? -35.259 -19.224 5.660 1.00 34.16 189 LEU A CA 1
ATOM 1542 C C . LEU A 1 189 ? -36.127 -20.131 4.775 1.00 34.16 189 LEU A C 1
ATOM 1544 O O . LEU A 1 189 ? -36.576 -19.637 3.737 1.00 34.16 189 LEU A O 1
ATOM 1548 N N . PRO A 1 190 ? -36.388 -21.402 5.144 1.00 34.56 190 PRO A N 1
ATOM 1549 C CA . PRO A 1 190 ? -37.527 -22.108 4.572 1.00 34.56 190 PRO A CA 1
ATOM 1550 C C . PRO A 1 190 ? -38.771 -21.252 4.825 1.00 34.56 190 PRO A C 1
ATOM 1552 O O . PRO A 1 190 ? -38.950 -20.697 5.917 1.00 34.56 190 PRO A O 1
ATOM 1555 N N . THR A 1 191 ? -39.594 -21.068 3.798 1.00 38.03 191 THR A N 1
ATOM 1556 C CA . THR A 1 191 ? -40.892 -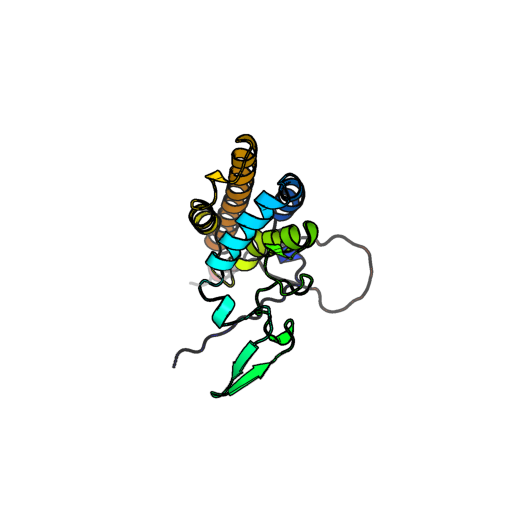20.412 3.954 1.00 38.03 191 THR A CA 1
ATOM 1557 C C . THR A 1 191 ? -41.701 -21.175 4.999 1.00 38.03 191 THR A C 1
ATOM 1559 O O . THR A 1 191 ? -41.625 -22.400 5.067 1.00 38.03 191 THR A O 1
ATOM 1562 N N . ALA A 1 192 ? -42.471 -20.459 5.823 1.00 41.47 192 ALA A N 1
ATOM 1563 C CA . ALA A 1 192 ? -43.291 -21.049 6.887 1.00 41.47 192 ALA A CA 1
ATOM 1564 C C . ALA A 1 192 ? -44.247 -22.157 6.384 1.00 41.47 192 ALA A C 1
ATOM 1566 O O . ALA A 1 192 ? -44.676 -22.996 7.171 1.00 41.47 192 ALA A O 1
ATOM 1567 N N . ASP A 1 193 ? -44.494 -22.219 5.074 1.00 43.56 193 ASP A N 1
ATOM 1568 C CA . ASP A 1 193 ? -45.277 -23.262 4.411 1.00 43.56 193 ASP A CA 1
ATOM 1569 C C . ASP A 1 193 ? -44.579 -24.640 4.352 1.00 43.56 193 ASP A C 1
ATOM 1571 O O . ASP A 1 193 ? -45.252 -25.655 4.193 1.00 43.56 193 ASP A O 1
ATOM 1575 N N . GLU A 1 194 ? -43.256 -24.729 4.548 1.00 45.84 194 GLU A N 1
ATOM 1576 C CA . GLU A 1 194 ? -42.527 -26.014 4.589 1.00 45.84 194 GLU A CA 1
ATOM 1577 C C . GLU A 1 194 ? -42.499 -26.664 5.986 1.00 45.84 194 GLU A C 1
ATOM 1579 O O . GLU A 1 194 ? -42.070 -27.809 6.129 1.00 45.84 194 GLU A O 1
ATOM 1584 N N . ILE A 1 195 ? -42.989 -25.976 7.025 1.00 42.56 195 ILE A N 1
ATOM 1585 C CA . ILE A 1 195 ? -43.097 -26.525 8.393 1.00 42.56 195 ILE A CA 1
ATOM 1586 C C . ILE A 1 195 ? -44.490 -27.140 8.642 1.00 42.56 195 ILE A C 1
ATOM 1588 O O . ILE A 1 195 ? -44.679 -27.852 9.622 1.00 42.56 195 ILE A O 1
ATOM 1592 N N . SER A 1 196 ? -45.451 -26.957 7.727 1.00 40.41 196 SER A N 1
ATOM 1593 C CA . SER A 1 196 ? -46.817 -27.494 7.864 1.00 40.41 196 SER A CA 1
ATOM 1594 C C . SER A 1 196 ? -47.104 -28.743 7.014 1.00 40.41 196 SER A C 1
ATOM 1596 O O . SER A 1 196 ? -48.267 -29.054 6.766 1.00 40.41 196 SER A O 1
ATOM 1598 N N . ASN A 1 197 ? -46.079 -29.468 6.560 1.00 44.16 197 ASN A N 1
ATOM 1599 C CA . ASN A 1 197 ? -46.262 -30.759 5.887 1.00 44.16 197 ASN A CA 1
ATOM 1600 C C . ASN A 1 197 ? -45.211 -31.780 6.351 1.00 44.16 197 ASN A C 1
ATOM 1602 O O . ASN A 1 197 ? -44.368 -32.242 5.580 1.00 44.16 197 ASN A O 1
ATOM 1606 N N . LYS A 1 198 ? -45.264 -32.116 7.642 1.00 40.41 198 LYS A N 1
ATOM 1607 C CA . LYS A 1 198 ? -44.789 -33.385 8.203 1.00 40.41 198 LYS A CA 1
ATOM 1608 C C . LYS A 1 198 ? -45.711 -33.830 9.325 1.00 40.41 198 LYS A C 1
ATOM 1610 O O . LYS A 1 198 ? -46.134 -32.948 10.101 1.00 40.41 198 LYS A O 1
#

Radius of gyration: 20.95 Å; Cα contacts (8 Å, |Δi|>4): 172; chains: 1; bounding box: 64×47×40 Å

Mean predicted aligned error: 12.35 Å